Protein AF-A0A7W3Z4Y4-F1 (afdb_monomer_lite)

Secondary structure (DSSP, 8-state):
--GGGSS----HHHHHHHHHHHHHHHHHHHHHHHHHS-TTS---HHHHHHHHHHHHHHTTHHHHHHHHHHHHHTTS-----TTS--HHHHHHTT--------------HHHHHHHHHHHHHHHHHHHHHHHHHHHHHHHTT--EEEEEEEE-TTSS-EEEEEEEHHHHHHTSTT--S-GGG--EE--TTT-TT-HHHHHHHHHHHHHHHTGGGGGGT--SHHHHHHHHHHHHHHHHHHHHHHHHHHTHHHHTSEEEEE-TT-HHHHHHHHHHHS-TTSHHHHHHHHH-

Sequence (288 aa):
MNPKNKEIKLTGTEALKIIASLDQFVRSLDKIRTYHSDPRKDKTQEEQHRAIATYISEQKVGAELALLQGLLSAKMDLSLGEDGLDDVARACQANTYWSPKKQATTQNPAFDAWYDAHLIDLKTAIINEFEYLYHFLQKKKQQVYGFALILDSDCLTAYAAVSTQQSLKKLHKNCEWIAEEWCYVSDEEDVVYGLSNFADTLIDFYDAQIVPLFQKGFDYEPIQQKNLALFTEAMKEAKSALVDKYGGEVEAMAFFLTIPGEPKVTHNSALAINNPNTKKVKELLEFI

Structure (mmCIF, N/CA/C/O backbone):
data_AF-A0A7W3Z4Y4-F1
#
_entry.id   AF-A0A7W3Z4Y4-F1
#
loop_
_atom_site.group_PDB
_atom_site.id
_atom_site.type_symbol
_atom_site.label_atom_id
_atom_site.label_alt_id
_atom_site.label_comp_id
_atom_site.label_asym_id
_atom_site.label_entity_id
_atom_site.label_seq_id
_atom_site.pdbx_PDB_ins_code
_atom_site.Cartn_x
_atom_site.Cartn_y
_atom_site.Cartn_z
_atom_site.occupancy
_atom_site.B_iso_or_equiv
_atom_site.auth_seq_id
_atom_site.auth_comp_id
_atom_site.auth_asym_id
_atom_site.auth_atom_id
_atom_site.pdbx_PDB_model_num
ATOM 1 N N . MET A 1 1 ? 29.279 -6.866 -40.048 1.00 79.06 1 MET A N 1
ATOM 2 C CA . MET A 1 1 ? 28.366 -7.827 -40.691 1.00 79.06 1 MET A CA 1
ATOM 3 C C . MET A 1 1 ? 29.180 -8.841 -41.470 1.00 79.06 1 MET A C 1
ATOM 5 O O . MET A 1 1 ? 29.981 -8.435 -42.312 1.00 79.06 1 MET A O 1
ATOM 9 N N . ASN A 1 2 ? 29.013 -10.125 -41.162 1.00 84.94 2 ASN A N 1
ATOM 10 C CA . ASN A 1 2 ? 29.610 -11.250 -41.874 1.00 84.94 2 ASN A CA 1
ATOM 11 C C . ASN A 1 2 ? 29.223 -11.165 -43.368 1.00 84.94 2 ASN A C 1
ATOM 13 O O . ASN A 1 2 ? 28.044 -10.976 -43.682 1.00 84.94 2 ASN A O 1
ATOM 17 N N . PRO A 1 3 ? 30.177 -11.291 -44.312 1.00 87.38 3 PRO A N 1
ATOM 18 C CA . PRO A 1 3 ? 29.882 -11.247 -45.743 1.00 87.38 3 PRO A CA 1
ATOM 19 C C . PRO A 1 3 ? 28.791 -12.226 -46.193 1.00 87.38 3 PRO A C 1
ATOM 21 O O . PRO A 1 3 ? 28.054 -11.903 -47.121 1.00 87.38 3 PRO A O 1
ATOM 24 N N . LYS A 1 4 ? 28.653 -13.382 -45.527 1.00 87.88 4 LYS A N 1
ATOM 25 C CA . LYS A 1 4 ? 27.616 -14.383 -45.824 1.00 87.88 4 LYS A CA 1
ATOM 26 C C . LYS A 1 4 ? 26.205 -13.952 -45.418 1.00 87.88 4 LYS A C 1
ATOM 28 O O . LYS A 1 4 ? 25.250 -14.484 -45.962 1.00 87.88 4 LYS A O 1
ATOM 33 N N . ASN A 1 5 ? 26.079 -12.973 -44.522 1.00 91.88 5 ASN A N 1
ATOM 34 C CA . ASN A 1 5 ? 24.798 -12.422 -44.073 1.00 91.88 5 ASN A CA 1
ATOM 35 C C . ASN A 1 5 ? 24.341 -11.213 -44.901 1.00 91.88 5 ASN A C 1
ATOM 37 O O . ASN A 1 5 ? 23.274 -10.665 -44.637 1.00 91.88 5 ASN A O 1
ATOM 41 N N . LYS A 1 6 ? 25.122 -10.782 -45.907 1.00 89.50 6 LYS A N 1
ATOM 42 C CA . LYS A 1 6 ? 24.733 -9.679 -46.808 1.00 89.50 6 LYS A CA 1
ATOM 43 C C . LYS A 1 6 ? 23.466 -9.978 -47.597 1.00 89.50 6 LYS A C 1
ATOM 45 O O . LYS A 1 6 ? 22.696 -9.064 -47.867 1.00 89.50 6 LYS A O 1
ATOM 50 N N . GLU A 1 7 ? 23.263 -11.240 -47.946 1.00 90.25 7 GLU A N 1
ATOM 51 C CA . GLU A 1 7 ? 22.071 -11.713 -48.631 1.00 90.25 7 GLU A CA 1
ATOM 52 C C . GLU A 1 7 ? 21.607 -13.007 -47.973 1.00 90.25 7 GLU A C 1
ATOM 54 O O . GLU A 1 7 ? 22.392 -13.938 -47.799 1.00 90.25 7 GLU A O 1
ATOM 59 N N . ILE A 1 8 ? 20.318 -13.083 -47.649 1.00 91.62 8 ILE A N 1
ATOM 60 C CA . ILE A 1 8 ? 19.673 -14.314 -47.190 1.00 91.62 8 ILE A CA 1
ATOM 61 C C . ILE A 1 8 ? 18.651 -14.768 -48.229 1.00 91.62 8 ILE A C 1
ATOM 63 O O . ILE A 1 8 ? 18.013 -13.950 -48.892 1.00 91.62 8 ILE A O 1
ATOM 67 N N . LYS A 1 9 ? 18.483 -16.085 -48.380 1.00 93.50 9 LYS A N 1
ATOM 68 C CA . LYS A 1 9 ? 17.510 -16.673 -49.311 1.00 93.50 9 LYS A CA 1
ATOM 69 C C . LYS A 1 9 ? 16.387 -17.351 -48.539 1.00 93.50 9 LYS A C 1
ATOM 71 O O . LYS A 1 9 ? 16.635 -18.242 -47.729 1.00 93.50 9 LYS A O 1
ATOM 76 N N . LEU A 1 10 ? 15.157 -16.952 -48.845 1.00 94.62 10 LEU A N 1
ATOM 77 C CA . LEU A 1 10 ? 13.933 -17.577 -48.355 1.00 94.62 10 LEU A CA 1
ATOM 78 C C . LEU A 1 10 ? 13.228 -18.276 -49.514 1.00 94.62 10 LEU A C 1
ATOM 80 O O . LEU A 1 10 ? 13.175 -17.757 -50.630 1.00 94.62 10 LEU A O 1
ATOM 84 N N . THR A 1 11 ? 12.665 -19.448 -49.251 1.00 96.25 11 THR A N 1
ATOM 85 C CA . THR A 1 11 ? 11.708 -20.064 -50.173 1.00 96.25 11 THR A CA 1
ATOM 86 C C . THR A 1 11 ? 10.398 -19.274 -50.172 1.00 96.25 11 THR A C 1
ATOM 88 O O . THR A 1 11 ? 10.068 -18.588 -49.202 1.00 96.25 11 THR A O 1
ATOM 91 N N . GLY A 1 12 ? 9.607 -19.400 -51.242 1.00 94.69 12 GLY A N 1
ATOM 92 C CA . GLY A 1 12 ? 8.291 -18.755 -51.310 1.00 94.69 12 GLY A CA 1
ATOM 93 C C . GLY A 1 12 ? 7.378 -19.152 -50.144 1.00 94.69 12 GLY A C 1
ATOM 94 O O . GLY A 1 12 ? 6.713 -18.298 -49.569 1.00 94.69 12 GLY A O 1
ATOM 95 N N . THR A 1 13 ? 7.403 -20.423 -49.734 1.00 95.56 13 THR A N 1
ATOM 96 C CA . THR A 1 13 ? 6.619 -20.928 -48.596 1.00 95.56 13 THR A CA 1
ATOM 97 C C . THR A 1 13 ? 7.040 -20.292 -47.272 1.00 95.56 13 THR A C 1
ATOM 99 O O . THR A 1 13 ? 6.189 -19.898 -46.480 1.00 95.56 13 THR A O 1
ATOM 102 N N . GLU A 1 14 ? 8.346 -20.162 -47.035 1.00 93.44 14 GLU A N 1
ATOM 103 C CA . GLU A 1 14 ? 8.887 -19.511 -45.838 1.00 93.44 14 GLU A CA 1
ATOM 104 C C . GLU A 1 14 ? 8.501 -18.028 -45.787 1.00 93.44 14 GLU A C 1
ATOM 106 O O . GLU A 1 14 ? 8.015 -17.553 -44.760 1.00 93.44 14 GLU A O 1
ATOM 111 N N . ALA A 1 15 ? 8.644 -17.315 -46.909 1.00 95.19 15 ALA A N 1
ATOM 112 C CA . ALA A 1 15 ? 8.268 -15.908 -47.015 1.00 95.19 15 ALA A CA 1
ATOM 113 C C . ALA A 1 15 ? 6.761 -15.696 -46.793 1.00 95.19 15 ALA A C 1
ATOM 115 O O . ALA A 1 15 ? 6.366 -14.824 -46.019 1.00 95.19 15 ALA A O 1
ATOM 116 N N . LEU A 1 16 ? 5.914 -16.521 -47.419 1.00 96.12 16 LEU A N 1
ATOM 117 C CA . LEU A 1 16 ? 4.461 -16.454 -47.246 1.00 96.12 16 LEU A CA 1
ATOM 118 C C . LEU A 1 16 ? 4.040 -16.740 -45.805 1.00 96.12 16 LEU A C 1
ATOM 120 O O . LEU A 1 16 ? 3.159 -16.052 -45.295 1.00 96.12 16 LEU A O 1
ATOM 124 N N . LYS A 1 17 ? 4.682 -17.704 -45.134 1.00 93.38 17 LYS A N 1
ATOM 125 C CA . LYS A 1 17 ? 4.409 -17.996 -43.723 1.00 93.38 17 LYS A CA 1
ATOM 126 C C . LYS A 1 17 ? 4.708 -16.786 -42.836 1.00 93.38 17 LYS A C 1
ATOM 128 O O . LYS A 1 17 ? 3.860 -16.413 -42.034 1.00 93.38 17 LYS A O 1
ATOM 133 N N . ILE A 1 18 ? 5.870 -16.149 -43.011 1.00 93.25 18 ILE A N 1
ATOM 134 C CA . ILE A 1 18 ? 6.229 -14.939 -42.255 1.00 93.25 18 ILE A CA 1
ATOM 135 C C . ILE A 1 18 ? 5.185 -13.838 -42.473 1.00 93.25 18 ILE A C 1
ATOM 137 O O . ILE A 1 18 ? 4.676 -13.276 -41.506 1.00 93.25 18 ILE A O 1
ATOM 141 N N . ILE A 1 19 ? 4.843 -13.549 -43.732 1.00 95.62 19 ILE A N 1
ATOM 142 C CA . ILE A 1 19 ? 3.895 -12.481 -44.074 1.00 95.62 19 ILE A CA 1
ATOM 143 C C . ILE A 1 19 ? 2.511 -12.764 -43.483 1.00 95.62 19 ILE A C 1
ATOM 145 O O . ILE A 1 19 ? 1.921 -11.872 -42.880 1.00 95.62 19 ILE A O 1
ATOM 149 N N . ALA A 1 20 ? 2.003 -13.991 -43.621 1.00 94.56 20 ALA A N 1
ATOM 150 C CA . ALA A 1 20 ? 0.683 -14.364 -43.122 1.00 94.56 20 ALA A CA 1
ATOM 151 C C . ALA A 1 20 ? 0.584 -14.240 -41.592 1.00 94.56 20 ALA A C 1
ATOM 153 O O . ALA A 1 20 ? -0.371 -13.645 -41.091 1.00 94.56 20 ALA A O 1
ATOM 154 N N . SER A 1 21 ? 1.584 -14.736 -40.854 1.00 93.06 21 SER A N 1
ATOM 155 C CA . SER A 1 21 ? 1.605 -14.644 -39.390 1.00 93.06 21 SER A CA 1
ATOM 156 C C . SER A 1 21 ? 1.702 -13.184 -38.917 1.00 93.06 21 SER A C 1
ATOM 158 O O . SER A 1 21 ? 0.969 -12.775 -38.016 1.00 93.06 21 SER A O 1
ATOM 160 N N . LEU A 1 22 ? 2.540 -12.358 -39.559 1.00 94.19 22 LEU A N 1
ATOM 161 C CA . LEU A 1 22 ? 2.637 -10.930 -39.232 1.00 94.19 22 LEU A CA 1
ATOM 162 C C . LEU A 1 22 ? 1.342 -10.163 -39.552 1.00 94.19 22 LEU A C 1
ATOM 164 O O . LEU A 1 22 ? 0.905 -9.353 -38.733 1.00 94.19 22 LEU A O 1
ATOM 168 N N . ASP A 1 23 ? 0.704 -10.428 -40.697 1.00 95.31 23 ASP A N 1
ATOM 169 C CA . ASP A 1 23 ? -0.566 -9.794 -41.083 1.00 95.31 23 ASP A CA 1
ATOM 170 C C . ASP A 1 23 ? -1.676 -10.107 -40.070 1.00 95.31 23 ASP A C 1
ATOM 172 O O . ASP A 1 23 ? -2.365 -9.192 -39.610 1.00 95.31 23 ASP A O 1
ATOM 176 N N . GLN A 1 24 ? -1.786 -11.369 -39.637 1.00 94.75 24 GLN A N 1
ATOM 177 C CA . GLN A 1 24 ? -2.735 -11.772 -38.600 1.00 94.75 24 GLN A CA 1
ATOM 178 C C . GLN A 1 24 ? -2.545 -10.958 -37.313 1.00 94.75 24 GLN A C 1
ATOM 180 O O . GLN A 1 24 ? -3.527 -10.457 -36.756 1.00 94.75 24 GLN A O 1
ATOM 185 N N . PHE A 1 25 ? -1.306 -10.809 -36.832 1.00 93.56 25 PHE A N 1
ATOM 186 C CA . PHE A 1 25 ? -1.026 -10.070 -35.599 1.00 93.56 25 PHE A CA 1
ATOM 187 C C . PHE A 1 25 ? -1.360 -8.591 -35.733 1.00 93.56 25 PHE A C 1
ATOM 189 O O . PHE A 1 25 ? -2.088 -8.053 -34.899 1.00 93.56 25 PHE A O 1
ATOM 196 N N . VAL A 1 26 ? -0.881 -7.951 -36.801 1.00 93.06 26 VAL A N 1
ATOM 197 C CA . VAL A 1 26 ? -1.092 -6.520 -37.032 1.00 93.06 26 VAL A CA 1
ATOM 198 C C . VAL A 1 26 ? -2.583 -6.212 -37.154 1.00 93.06 26 VAL A C 1
ATOM 200 O O . VAL A 1 26 ? -3.090 -5.348 -36.438 1.00 93.06 26 VAL A O 1
ATOM 203 N N . ARG A 1 27 ? -3.315 -6.953 -37.995 1.00 93.56 27 ARG A N 1
ATOM 204 C CA . ARG A 1 27 ? -4.750 -6.714 -38.206 1.00 93.56 27 ARG A CA 1
ATOM 205 C C . ARG A 1 27 ? -5.589 -6.994 -36.971 1.00 93.56 27 ARG A C 1
ATOM 207 O O . ARG A 1 27 ? -6.585 -6.310 -36.756 1.00 93.56 27 ARG A O 1
ATOM 214 N N . SER A 1 28 ? -5.240 -8.007 -36.183 1.00 96.38 28 SER A N 1
ATOM 215 C CA . SER A 1 28 ? -6.015 -8.339 -34.985 1.00 96.38 28 SER A CA 1
ATOM 216 C C . SER A 1 28 ? -5.823 -7.289 -33.897 1.00 96.38 28 SER A C 1
ATOM 218 O O . SER A 1 28 ? -6.808 -6.834 -33.320 1.00 96.38 28 SER A O 1
ATOM 220 N N . LEU A 1 29 ? -4.586 -6.834 -33.671 1.00 93.00 29 LEU A N 1
ATOM 221 C CA . LEU A 1 29 ? -4.310 -5.748 -32.728 1.00 93.00 29 LEU A CA 1
ATOM 222 C C . LEU A 1 29 ? -4.991 -4.441 -33.150 1.00 93.00 29 LEU A C 1
ATOM 224 O O . LEU A 1 29 ? -5.559 -3.756 -32.300 1.00 93.00 29 LEU A O 1
ATOM 228 N N . ASP A 1 30 ? -4.984 -4.118 -34.445 1.00 92.88 30 ASP A N 1
ATOM 229 C CA . ASP A 1 30 ? -5.688 -2.950 -34.982 1.00 92.88 30 ASP A CA 1
ATOM 230 C C . ASP A 1 30 ? -7.203 -3.044 -34.752 1.00 92.88 30 ASP A C 1
ATOM 232 O O . ASP A 1 30 ? -7.791 -2.155 -34.144 1.00 92.88 30 ASP A O 1
ATOM 236 N N . LYS A 1 31 ? -7.827 -4.179 -35.094 1.00 94.75 31 LYS A N 1
ATOM 237 C CA . LYS A 1 31 ? -9.261 -4.410 -34.851 1.00 94.75 31 LYS A CA 1
ATOM 238 C C . LYS A 1 31 ? -9.643 -4.305 -33.375 1.00 94.75 31 LYS A C 1
ATOM 240 O O . LYS A 1 31 ? -10.679 -3.717 -33.068 1.00 94.75 31 LYS A O 1
ATOM 245 N N . ILE A 1 32 ? -8.831 -4.861 -32.470 1.00 92.88 32 ILE A N 1
ATOM 246 C CA . ILE A 1 32 ? -9.053 -4.752 -31.019 1.00 92.88 32 ILE A CA 1
ATOM 247 C C . ILE A 1 32 ? -9.009 -3.278 -30.600 1.00 92.88 32 ILE A C 1
ATOM 249 O O . ILE A 1 32 ? -9.923 -2.808 -29.924 1.00 92.88 32 ILE A O 1
ATOM 253 N N . ARG A 1 33 ? -7.996 -2.525 -31.053 1.00 88.94 33 ARG A N 1
ATOM 254 C CA . ARG A 1 33 ? -7.879 -1.084 -30.783 1.00 88.94 33 ARG A CA 1
ATOM 255 C C . ARG A 1 33 ? -9.087 -0.321 -31.314 1.00 88.94 33 ARG A C 1
ATOM 257 O O . ARG A 1 33 ? -9.766 0.329 -30.530 1.00 88.94 33 ARG A O 1
ATOM 264 N N . THR A 1 34 ? -9.430 -0.466 -32.595 1.00 90.62 34 THR A N 1
ATOM 265 C CA . THR A 1 34 ? -10.588 0.212 -33.201 1.00 90.62 34 THR A CA 1
ATOM 266 C C . THR A 1 34 ? -11.890 -0.102 -32.465 1.00 90.62 34 THR A C 1
ATOM 268 O O . THR A 1 34 ? -12.704 0.788 -32.241 1.00 90.62 34 THR A O 1
ATOM 271 N N . TYR A 1 35 ? -12.097 -1.358 -32.061 1.00 90.62 35 TYR A N 1
ATOM 272 C CA . TYR A 1 35 ? -13.294 -1.766 -31.330 1.00 90.62 35 TYR A CA 1
ATOM 273 C C . TYR A 1 35 ? -13.415 -1.083 -29.962 1.00 90.62 35 TYR A C 1
ATOM 275 O O . TYR A 1 35 ? -14.536 -0.794 -29.531 1.00 90.62 35 TYR A O 1
ATOM 283 N N . HIS A 1 36 ? -12.296 -0.861 -29.270 1.00 87.06 36 HIS A N 1
ATOM 284 C CA . HIS A 1 36 ? -12.259 -0.248 -27.940 1.00 87.06 36 HIS A CA 1
ATOM 285 C C . HIS A 1 36 ? -12.116 1.277 -27.954 1.00 87.06 36 HIS A C 1
ATOM 287 O O . HIS A 1 36 ? -12.495 1.913 -26.983 1.00 87.06 36 HIS A O 1
ATOM 293 N N . SER A 1 37 ? -11.668 1.870 -29.060 1.00 81.88 37 SER A N 1
ATOM 294 C CA . SER A 1 37 ? -11.631 3.325 -29.249 1.00 81.88 37 SER A CA 1
ATOM 295 C C . SER A 1 37 ? -12.951 3.922 -29.765 1.00 81.88 37 SER A C 1
ATOM 297 O O . SER A 1 37 ? -12.990 5.114 -30.050 1.00 81.88 37 SER A O 1
ATOM 299 N N . ASP A 1 38 ? -14.017 3.126 -29.936 1.00 81.75 38 ASP A N 1
ATOM 300 C CA . ASP A 1 38 ? -15.328 3.618 -30.389 1.00 81.75 38 ASP A CA 1
ATOM 301 C C . ASP A 1 38 ? -16.027 4.401 -29.259 1.00 81.75 38 ASP A C 1
ATOM 303 O O . ASP A 1 38 ? -16.493 3.775 -28.305 1.00 81.75 38 ASP A O 1
ATOM 307 N N . PRO A 1 39 ? -16.178 5.737 -29.371 1.00 73.12 39 PRO A N 1
ATOM 308 C CA . PRO A 1 39 ? -16.733 6.579 -28.308 1.00 73.12 39 PRO A CA 1
ATOM 309 C C . PRO A 1 39 ? -18.225 6.330 -28.042 1.00 73.12 39 PRO A C 1
ATOM 311 O O . PRO A 1 39 ? -18.781 6.863 -27.088 1.00 73.12 39 PRO A O 1
ATOM 314 N N . ARG A 1 40 ? -18.902 5.530 -28.878 1.00 73.94 40 ARG A N 1
ATOM 315 C CA . ARG A 1 40 ? -20.297 5.108 -28.661 1.00 73.94 40 ARG A CA 1
ATOM 316 C C . ARG A 1 40 ? -20.412 3.908 -27.725 1.00 73.94 40 ARG A C 1
ATOM 318 O O . ARG A 1 40 ? -21.523 3.457 -27.453 1.00 73.94 40 ARG A O 1
ATOM 325 N N . LYS A 1 41 ? -19.287 3.333 -27.302 1.00 65.62 41 LYS A N 1
ATOM 326 C CA . LYS A 1 41 ? -19.236 2.203 -26.382 1.00 65.62 41 LYS A CA 1
ATOM 327 C C . LYS A 1 41 ? -18.530 2.675 -25.120 1.00 65.62 41 LYS A C 1
ATOM 329 O O . LYS A 1 41 ? -17.402 3.142 -25.201 1.00 65.62 41 LYS A O 1
ATOM 334 N N . ASP A 1 42 ? -19.202 2.554 -23.983 1.00 72.00 42 ASP A N 1
ATOM 335 C CA . ASP A 1 42 ? -18.632 2.874 -22.675 1.00 72.00 42 ASP A CA 1
ATOM 336 C C . ASP A 1 42 ? -17.628 1.784 -22.290 1.00 72.00 42 ASP A C 1
ATOM 338 O O . ASP A 1 42 ? -17.996 0.763 -21.714 1.00 72.00 42 ASP A O 1
ATOM 342 N N . LYS A 1 43 ? -16.389 1.918 -22.770 1.00 78.69 43 LYS A N 1
ATOM 343 C CA . LYS A 1 43 ? -15.338 0.920 -22.583 1.00 78.69 43 LYS A CA 1
ATOM 344 C C . LYS A 1 43 ? -14.110 1.528 -21.964 1.00 78.69 43 LYS A C 1
ATOM 346 O O . LYS A 1 43 ? -13.662 2.602 -22.366 1.00 78.69 43 LYS A O 1
ATOM 351 N N . THR A 1 44 ? -13.527 0.788 -21.036 1.00 81.94 44 THR A N 1
ATOM 352 C CA . THR A 1 44 ? -12.357 1.255 -20.305 1.00 81.94 44 THR A CA 1
ATOM 353 C C . THR A 1 44 ? -11.069 0.857 -21.017 1.00 81.94 44 THR A C 1
ATOM 355 O O . THR A 1 44 ? -11.003 -0.090 -21.809 1.00 81.94 44 THR A O 1
ATOM 358 N N . GLN A 1 45 ? -9.995 1.577 -20.702 1.00 76.81 45 GLN A N 1
ATOM 359 C CA . GLN A 1 45 ? -8.655 1.225 -21.168 1.00 76.81 45 GLN A CA 1
ATOM 360 C C . GLN A 1 45 ? -8.217 -0.155 -20.641 1.00 76.81 45 GLN A C 1
ATOM 362 O O . GLN A 1 45 ? -7.503 -0.892 -21.323 1.00 76.81 45 GLN A O 1
ATOM 367 N N . GLU A 1 46 ? -8.692 -0.540 -19.454 1.00 83.31 46 GLU A N 1
ATOM 368 C CA . GLU A 1 46 ? -8.412 -1.841 -18.849 1.00 83.31 46 GLU A CA 1
ATOM 369 C C . GLU A 1 46 ? -9.021 -2.993 -19.661 1.00 83.31 46 GLU A C 1
ATOM 371 O O . GLU A 1 46 ? -8.351 -3.996 -19.917 1.00 83.31 46 GLU A O 1
ATOM 376 N N . GLU A 1 47 ? -10.256 -2.838 -20.145 1.00 83.19 47 GLU A N 1
ATOM 377 C CA . GLU A 1 47 ? -10.897 -3.830 -21.015 1.00 83.19 47 GLU A CA 1
ATOM 378 C C . GLU A 1 47 ? -10.115 -4.035 -22.315 1.00 83.19 47 GLU A C 1
ATOM 380 O O . GLU A 1 47 ? -9.949 -5.168 -22.775 1.00 83.19 47 GLU A O 1
ATOM 385 N N . GLN A 1 48 ? -9.581 -2.953 -22.887 1.00 86.94 48 GLN A N 1
ATOM 386 C CA . GLN A 1 48 ? -8.727 -3.024 -24.068 1.00 86.94 48 GLN A CA 1
ATOM 387 C C . GLN A 1 48 ? -7.417 -3.766 -23.778 1.00 86.94 48 GLN A C 1
ATOM 389 O O . GLN A 1 48 ? -7.015 -4.633 -24.559 1.00 86.94 48 GLN A O 1
ATOM 394 N N . HIS A 1 49 ? -6.745 -3.448 -22.668 1.00 87.25 49 HIS A N 1
ATOM 395 C CA . HIS A 1 49 ? -5.516 -4.134 -22.263 1.00 87.25 49 HIS A CA 1
ATOM 396 C C . HIS A 1 49 ? -5.760 -5.626 -22.030 1.00 87.25 49 HIS A C 1
ATOM 398 O O . HIS A 1 49 ? -4.983 -6.457 -22.507 1.00 87.25 49 HIS A O 1
ATOM 404 N N . ARG A 1 50 ? -6.878 -5.975 -21.384 1.00 90.75 50 ARG A N 1
ATOM 405 C CA . ARG A 1 50 ? -7.291 -7.362 -21.167 1.00 90.75 50 ARG A CA 1
ATOM 406 C C . ARG A 1 50 ? -7.527 -8.089 -22.488 1.00 90.75 50 ARG A C 1
ATOM 408 O O . ARG A 1 50 ? -6.983 -9.170 -22.677 1.00 90.75 50 ARG A O 1
ATOM 415 N N . ALA A 1 51 ? -8.246 -7.482 -23.433 1.00 92.19 51 ALA A N 1
ATOM 416 C CA . ALA A 1 51 ? -8.489 -8.076 -24.748 1.00 92.19 51 ALA A CA 1
ATOM 417 C C . ALA A 1 51 ? -7.187 -8.341 -25.530 1.00 92.19 51 ALA A C 1
ATOM 419 O O . ALA A 1 51 ? -7.041 -9.395 -26.153 1.00 92.19 51 ALA A O 1
ATOM 420 N N . ILE A 1 52 ? -6.218 -7.420 -25.467 1.00 92.38 52 ILE A N 1
ATOM 421 C CA . ILE A 1 52 ? -4.892 -7.604 -26.080 1.00 92.38 52 ILE A CA 1
ATOM 422 C C . ILE A 1 52 ? -4.131 -8.748 -25.398 1.00 92.38 52 ILE A C 1
ATOM 424 O O . ILE A 1 52 ? -3.594 -9.614 -26.089 1.00 92.38 52 ILE A O 1
ATOM 428 N N . ALA A 1 53 ? -4.098 -8.778 -24.063 1.00 89.25 53 ALA A N 1
ATOM 429 C CA . ALA A 1 53 ? -3.413 -9.824 -23.305 1.00 89.25 53 ALA A CA 1
ATOM 430 C C . ALA A 1 53 ? -4.011 -11.214 -23.583 1.00 89.25 53 ALA A C 1
ATOM 432 O O . ALA A 1 53 ? -3.273 -12.164 -23.856 1.00 89.25 53 ALA A O 1
ATOM 433 N N . THR A 1 54 ? -5.342 -11.318 -23.597 1.00 93.56 54 THR A N 1
ATOM 434 C CA . THR A 1 54 ? -6.067 -12.542 -23.954 1.00 93.56 54 THR A CA 1
ATOM 435 C C . THR A 1 54 ? -5.729 -12.985 -25.373 1.00 93.56 54 THR A C 1
ATOM 437 O O . THR A 1 54 ? -5.341 -14.134 -25.563 1.00 93.56 54 THR A O 1
ATOM 440 N N . TYR A 1 55 ? -5.772 -12.081 -26.358 1.00 96.50 55 TYR A N 1
ATOM 441 C CA . TYR A 1 55 ? -5.412 -12.406 -27.741 1.00 96.50 55 TYR A CA 1
ATOM 442 C C . TYR A 1 55 ? -3.975 -12.934 -27.862 1.00 96.50 55 TYR A C 1
ATOM 444 O O . TYR A 1 55 ? -3.751 -13.968 -28.493 1.00 96.50 55 TYR A O 1
ATOM 452 N N . ILE A 1 56 ? -3.005 -12.257 -27.234 1.00 92.75 56 ILE A N 1
ATOM 453 C CA . ILE A 1 56 ? -1.593 -12.670 -27.250 1.00 92.75 56 ILE A CA 1
ATOM 454 C C . ILE A 1 56 ? -1.430 -14.086 -26.684 1.00 92.75 56 ILE A C 1
ATOM 456 O O . ILE A 1 56 ? -0.685 -14.889 -27.255 1.00 92.75 56 ILE A O 1
ATOM 460 N N . SER A 1 57 ? -2.133 -14.390 -25.591 1.00 86.25 57 SER A N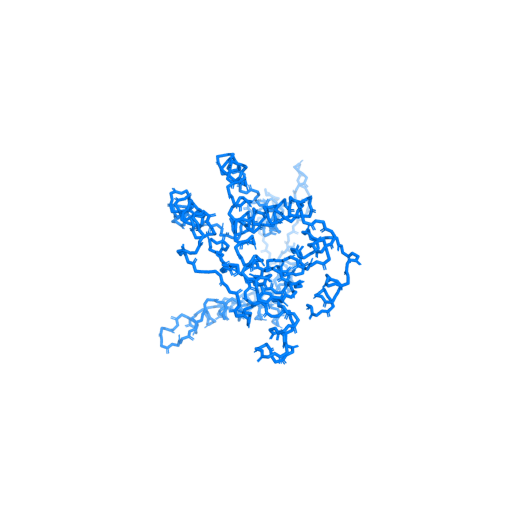 1
ATOM 461 C CA . SER A 1 57 ? -2.060 -15.679 -24.901 1.00 86.25 57 SER A CA 1
ATOM 462 C C . SER A 1 57 ? -2.766 -16.797 -25.680 1.00 86.25 57 SER A C 1
ATOM 464 O O . SER A 1 57 ? -2.146 -17.806 -26.019 1.00 86.25 57 SER A O 1
ATOM 466 N N . GLU A 1 58 ? -4.035 -16.604 -26.047 1.00 91.50 58 GLU A N 1
ATOM 467 C CA . GLU A 1 58 ? -4.858 -17.620 -26.716 1.00 91.50 58 GLU A CA 1
ATOM 468 C C . GLU A 1 58 ? -4.356 -17.956 -28.120 1.00 91.50 58 GLU A C 1
ATOM 470 O O . GLU A 1 58 ? -4.312 -19.126 -28.501 1.00 91.50 58 GLU A O 1
ATOM 475 N N . GLN A 1 59 ? -3.925 -16.945 -28.881 1.00 93.00 59 GLN A N 1
ATOM 476 C CA . GLN A 1 59 ? -3.365 -17.145 -30.221 1.00 93.00 59 GLN A CA 1
ATOM 477 C C . GLN A 1 59 ? -1.876 -17.500 -30.193 1.00 93.00 59 GLN A C 1
ATOM 479 O O . GLN A 1 59 ? -1.261 -17.639 -31.249 1.00 93.00 59 GLN A O 1
ATOM 484 N N . LYS A 1 60 ? -1.288 -17.654 -28.997 1.00 91.38 60 LYS A N 1
ATOM 485 C CA . LYS A 1 60 ? 0.117 -18.031 -28.795 1.00 91.38 60 LYS A CA 1
ATOM 486 C C . LYS A 1 60 ? 1.080 -17.157 -29.603 1.00 91.38 60 LYS A C 1
ATOM 488 O O . LYS A 1 60 ? 2.072 -17.648 -30.144 1.00 91.38 60 LYS A O 1
ATOM 493 N N . VAL A 1 61 ? 0.804 -15.852 -29.661 1.00 90.12 61 VAL A N 1
ATOM 494 C CA . VAL A 1 61 ? 1.530 -14.891 -30.510 1.00 90.12 61 VAL A CA 1
ATOM 495 C C . VAL A 1 61 ? 3.033 -14.930 -30.229 1.00 90.12 61 VAL A C 1
ATOM 497 O O . VAL A 1 61 ? 3.833 -14.946 -31.159 1.00 90.12 61 VAL A O 1
ATOM 500 N N . GLY A 1 62 ? 3.431 -15.024 -28.956 1.00 82.56 62 GLY A N 1
ATOM 501 C CA . GLY A 1 62 ? 4.844 -15.128 -28.577 1.00 82.56 62 GLY A CA 1
ATOM 502 C C . GLY A 1 62 ? 5.536 -16.387 -29.116 1.00 82.56 62 GLY A C 1
ATOM 503 O O . GLY A 1 62 ? 6.670 -16.308 -29.583 1.00 82.56 62 GLY A O 1
ATOM 504 N N . ALA A 1 63 ? 4.852 -17.535 -29.108 1.00 83.88 63 ALA A N 1
ATOM 505 C CA . ALA A 1 63 ? 5.410 -18.783 -29.628 1.00 83.88 63 ALA A CA 1
ATOM 506 C C . ALA A 1 63 ? 5.576 -18.732 -31.152 1.00 83.88 63 ALA A C 1
ATOM 508 O O . ALA A 1 63 ? 6.606 -19.148 -31.678 1.00 83.88 63 ALA A O 1
ATOM 509 N N . GLU A 1 64 ? 4.594 -18.178 -31.862 1.00 89.31 64 GLU A N 1
ATOM 510 C CA . GLU A 1 64 ? 4.668 -18.030 -33.315 1.00 89.31 64 GLU A CA 1
ATOM 511 C C . GLU A 1 64 ? 5.752 -17.014 -33.720 1.00 89.31 64 GLU A C 1
ATOM 513 O O . GLU A 1 64 ? 6.538 -17.298 -34.619 1.00 89.31 64 GLU A O 1
ATOM 518 N N . LEU A 1 65 ? 5.899 -15.887 -33.009 1.00 90.69 65 LEU A N 1
ATOM 519 C CA . LEU A 1 65 ? 7.006 -14.944 -33.232 1.00 90.69 65 LEU A CA 1
ATOM 520 C C . LEU A 1 65 ? 8.382 -15.594 -33.020 1.00 90.69 65 LEU A C 1
ATOM 522 O O . LEU A 1 65 ? 9.289 -15.357 -33.818 1.00 90.69 65 LEU A O 1
ATOM 526 N N . ALA A 1 66 ? 8.532 -16.454 -32.009 1.00 84.06 66 ALA A N 1
ATOM 527 C CA . ALA A 1 66 ? 9.767 -17.209 -31.792 1.00 84.06 66 ALA A CA 1
ATOM 528 C C . ALA A 1 66 ? 10.060 -18.190 -32.944 1.00 84.06 66 ALA A C 1
ATOM 530 O O . ALA A 1 66 ? 11.211 -18.329 -33.361 1.00 84.06 66 ALA A O 1
ATOM 531 N N . LEU A 1 67 ? 9.029 -18.830 -33.513 1.00 87.50 67 LEU A N 1
ATOM 532 C CA . LEU A 1 67 ? 9.181 -19.682 -34.698 1.00 87.50 67 LEU A CA 1
ATOM 533 C C . LEU A 1 67 ? 9.610 -18.879 -35.932 1.00 87.50 67 LEU A C 1
ATOM 535 O O . LEU A 1 67 ? 10.488 -19.328 -36.671 1.00 87.50 67 LEU A O 1
ATOM 539 N N . LEU A 1 68 ? 9.023 -17.698 -36.155 1.00 90.38 68 LEU A N 1
ATOM 540 C CA . LEU A 1 68 ? 9.419 -16.810 -37.253 1.00 90.38 68 LEU A CA 1
ATOM 541 C C . LEU A 1 68 ? 10.860 -16.318 -37.085 1.00 90.38 68 LEU A C 1
ATOM 543 O O . LEU A 1 68 ? 11.627 -16.334 -38.047 1.00 90.38 68 LEU A O 1
ATOM 547 N N . GLN A 1 69 ? 11.242 -15.931 -35.864 1.00 91.25 69 GLN A N 1
ATOM 548 C CA . GLN A 1 69 ? 12.613 -15.550 -35.540 1.00 91.25 69 GLN A CA 1
ATOM 549 C C . GLN A 1 69 ? 13.579 -16.702 -35.832 1.00 91.25 69 GLN A C 1
ATOM 551 O O . GLN A 1 69 ? 14.560 -16.501 -36.540 1.00 91.25 69 GLN A O 1
ATOM 556 N N . GLY A 1 70 ? 13.279 -17.917 -35.364 1.00 87.94 70 GLY A N 1
ATOM 557 C CA . GLY A 1 70 ? 14.107 -19.095 -35.622 1.00 87.94 70 GLY A CA 1
ATOM 558 C C . GLY A 1 70 ? 14.251 -19.407 -37.113 1.00 87.94 70 GLY A C 1
ATOM 559 O O . GLY A 1 70 ? 15.346 -19.714 -37.579 1.00 87.94 70 GLY A O 1
ATOM 560 N N . LEU A 1 71 ? 13.169 -19.266 -37.882 1.00 91.19 71 LEU A N 1
ATOM 561 C CA . LEU A 1 71 ? 13.180 -19.459 -39.331 1.00 91.19 71 LEU A CA 1
ATOM 562 C C . LEU A 1 71 ? 14.083 -18.443 -40.045 1.00 91.19 71 LEU A C 1
ATOM 564 O O . LEU A 1 71 ? 14.815 -18.824 -40.958 1.00 91.19 71 LEU A O 1
ATOM 568 N N . LEU A 1 72 ? 14.054 -17.173 -39.629 1.00 91.69 72 LEU A N 1
ATOM 569 C CA . LEU A 1 72 ? 14.914 -16.122 -40.180 1.00 91.69 72 LEU A CA 1
ATOM 570 C C . LEU A 1 72 ? 16.377 -16.316 -39.766 1.00 91.69 72 LEU A C 1
ATOM 572 O O . LEU A 1 72 ? 17.263 -16.294 -40.620 1.00 91.69 72 LEU A O 1
ATOM 576 N N . SER A 1 73 ? 16.631 -16.576 -38.483 1.00 90.19 73 SER A N 1
ATOM 577 C CA . SER A 1 73 ? 17.977 -16.810 -37.954 1.00 90.19 73 SER A CA 1
ATOM 578 C C . SER A 1 73 ? 18.638 -18.047 -38.563 1.00 90.19 73 SER A C 1
ATOM 580 O O . SER A 1 73 ? 19.840 -18.032 -38.796 1.00 90.19 73 SER A O 1
ATOM 582 N N . ALA A 1 74 ? 17.873 -19.086 -38.914 1.00 91.06 74 ALA A N 1
ATOM 583 C CA . ALA A 1 74 ? 18.396 -20.272 -39.597 1.00 91.06 74 ALA A CA 1
ATOM 584 C C . ALA A 1 74 ? 18.941 -19.991 -41.012 1.00 91.06 74 ALA A C 1
ATOM 586 O O . ALA A 1 74 ? 19.625 -20.840 -41.584 1.00 91.06 74 ALA A O 1
ATOM 587 N N . LYS A 1 75 ? 18.632 -18.828 -41.604 1.00 92.75 75 LYS A N 1
ATOM 588 C CA . LYS A 1 75 ? 19.198 -18.393 -42.894 1.00 92.75 75 LYS A CA 1
ATOM 589 C C . LYS A 1 75 ? 20.461 -17.552 -42.743 1.00 92.75 75 LYS A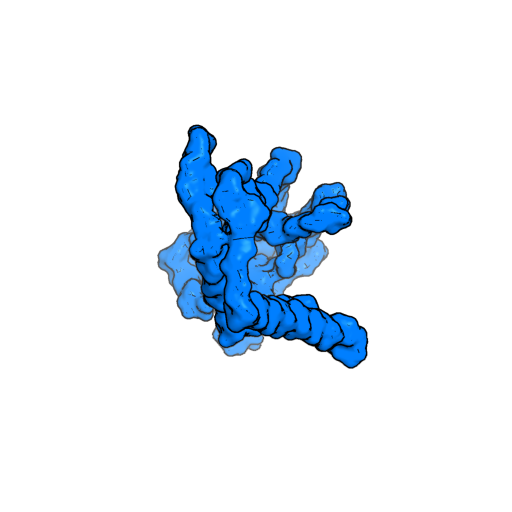 C 1
ATOM 591 O O . LYS A 1 75 ? 21.026 -17.149 -43.756 1.00 92.75 75 LYS A O 1
ATOM 596 N N . MET A 1 76 ? 20.883 -17.285 -41.511 1.00 93.12 76 MET A N 1
ATOM 597 C CA . MET A 1 76 ? 22.046 -16.469 -41.198 1.00 93.12 76 MET A CA 1
ATOM 598 C C . MET A 1 76 ? 23.194 -17.329 -40.669 1.00 93.12 76 MET A C 1
ATOM 600 O O . MET A 1 76 ? 22.995 -18.354 -40.020 1.00 93.12 76 MET A O 1
ATOM 604 N N . ASP A 1 77 ? 24.415 -16.893 -40.953 1.00 92.00 77 ASP A N 1
ATOM 605 C CA . ASP A 1 77 ? 25.625 -17.368 -40.298 1.00 92.00 77 ASP A CA 1
ATOM 606 C C . ASP A 1 77 ? 25.715 -16.732 -38.903 1.00 92.00 77 ASP A C 1
ATOM 608 O O . ASP A 1 77 ? 25.867 -15.513 -38.774 1.00 92.00 77 ASP A O 1
ATOM 612 N N . LEU A 1 78 ? 25.597 -17.570 -37.871 1.00 91.69 78 LEU A N 1
ATOM 613 C CA . LEU A 1 78 ? 25.664 -17.184 -36.459 1.00 91.69 78 LEU A CA 1
ATOM 614 C C . LEU A 1 78 ? 27.074 -17.360 -35.871 1.00 91.69 78 LEU A C 1
ATOM 616 O O . LEU A 1 78 ? 27.243 -17.431 -34.655 1.00 91.69 78 LEU A O 1
ATOM 620 N N . SER A 1 79 ? 28.105 -17.460 -36.717 1.00 92.00 79 SER A N 1
ATOM 621 C CA . SER A 1 79 ? 29.494 -17.413 -36.268 1.00 92.00 79 SER A CA 1
ATOM 622 C C . SER A 1 79 ? 29.770 -16.111 -35.510 1.00 92.00 79 SER A C 1
ATOM 624 O O . SER A 1 79 ? 29.470 -15.025 -36.019 1.00 92.00 79 SER A O 1
ATOM 626 N N . LEU A 1 80 ? 30.396 -16.213 -34.339 1.00 91.19 80 LEU A N 1
ATOM 627 C CA . LEU A 1 80 ? 30.767 -15.046 -33.544 1.00 91.19 80 LEU A CA 1
ATOM 628 C C . LEU A 1 80 ? 31.867 -14.234 -34.242 1.00 91.19 80 LEU A C 1
ATOM 630 O O . LEU A 1 80 ? 32.809 -14.798 -34.803 1.00 91.19 80 LEU A O 1
ATOM 634 N N . GLY A 1 81 ? 31.735 -12.908 -34.198 1.00 87.06 81 GLY A N 1
ATOM 635 C CA . GLY A 1 81 ? 32.789 -11.978 -34.595 1.00 87.06 81 GLY A CA 1
ATOM 636 C C . GLY A 1 81 ? 33.858 -11.799 -33.512 1.00 87.06 81 GLY A C 1
ATOM 637 O O . GLY A 1 81 ? 33.810 -12.423 -32.452 1.00 87.06 81 GLY A O 1
ATOM 638 N N . GLU A 1 82 ? 34.814 -10.901 -33.761 1.00 86.75 82 GLU A N 1
ATOM 639 C CA . GLU A 1 82 ? 35.888 -10.565 -32.806 1.00 86.75 82 GLU A CA 1
ATOM 640 C C . GLU A 1 82 ? 35.366 -9.969 -31.486 1.00 86.75 82 GLU A C 1
ATOM 642 O O . GLU A 1 82 ? 36.006 -10.103 -30.448 1.00 86.75 82 GLU A O 1
ATOM 647 N N . ASP A 1 83 ? 34.182 -9.353 -31.509 1.00 86.81 83 ASP A N 1
ATOM 648 C CA . ASP A 1 83 ? 33.474 -8.808 -30.344 1.00 86.81 83 ASP A CA 1
ATOM 649 C C . ASP A 1 83 ? 32.685 -9.871 -29.556 1.00 86.81 83 ASP A C 1
ATOM 651 O O . ASP A 1 83 ? 31.981 -9.540 -28.603 1.00 86.81 83 ASP A O 1
ATOM 655 N N . GLY A 1 84 ? 32.783 -11.146 -29.948 1.00 89.50 84 GLY A N 1
ATOM 656 C CA . GLY A 1 84 ? 32.067 -12.250 -29.314 1.00 89.50 84 GLY A CA 1
ATOM 657 C C . GLY A 1 84 ? 30.569 -12.284 -29.625 1.00 89.50 84 GLY A C 1
ATOM 658 O O . GLY A 1 84 ? 29.838 -13.008 -28.953 1.00 89.50 84 GLY A O 1
ATOM 659 N N . LEU A 1 85 ? 30.102 -11.525 -30.624 1.00 89.12 85 LEU A N 1
ATOM 660 C CA . LEU A 1 85 ? 28.691 -11.442 -31.006 1.00 89.12 85 LEU A CA 1
ATOM 661 C C . LEU A 1 85 ? 28.487 -11.838 -32.469 1.00 89.12 85 LEU A C 1
ATOM 663 O O . LEU A 1 85 ? 29.275 -11.482 -33.352 1.00 89.12 85 LEU A O 1
ATOM 667 N N . ASP A 1 86 ? 27.393 -12.540 -32.750 1.00 92.00 86 ASP A N 1
ATOM 668 C CA . ASP A 1 86 ? 26.912 -12.716 -34.119 1.00 92.00 86 ASP A CA 1
ATOM 669 C C . ASP A 1 86 ? 26.170 -11.457 -34.622 1.00 92.00 86 ASP A C 1
ATOM 671 O O . ASP A 1 86 ? 25.901 -10.507 -33.879 1.00 92.00 86 ASP A O 1
ATOM 675 N N . ASP A 1 87 ? 25.864 -11.415 -35.921 1.00 90.50 87 ASP A N 1
ATOM 676 C CA . ASP A 1 87 ? 25.207 -10.256 -36.535 1.00 90.50 87 ASP A CA 1
ATOM 677 C C . ASP A 1 87 ? 23.779 -10.008 -36.029 1.00 90.50 87 ASP A C 1
ATOM 679 O O . ASP A 1 87 ? 23.369 -8.848 -35.952 1.00 90.50 87 ASP A O 1
ATOM 683 N N . VAL A 1 88 ? 23.038 -11.059 -35.660 1.00 88.56 88 VAL A N 1
ATOM 684 C CA . VAL A 1 88 ? 21.684 -10.941 -35.102 1.00 88.56 88 VAL A CA 1
ATOM 685 C C . VAL A 1 88 ? 21.770 -10.347 -33.705 1.00 88.56 88 VAL A C 1
ATOM 687 O O . VAL A 1 88 ? 21.114 -9.344 -33.430 1.00 88.56 88 VAL A O 1
ATOM 690 N N . ALA A 1 89 ? 22.629 -10.902 -32.847 1.00 86.00 89 ALA A N 1
ATOM 691 C CA . ALA A 1 89 ? 22.865 -10.384 -31.504 1.00 86.00 89 ALA A CA 1
ATOM 692 C C . ALA A 1 89 ? 23.275 -8.905 -31.542 1.00 86.00 89 ALA A C 1
ATOM 694 O O . ALA A 1 89 ? 22.726 -8.094 -30.795 1.00 86.00 89 ALA A O 1
ATOM 695 N N . ARG A 1 90 ? 24.169 -8.530 -32.467 1.00 91.25 90 ARG A N 1
ATOM 696 C CA . ARG A 1 90 ? 24.613 -7.142 -32.650 1.00 91.25 90 ARG A CA 1
ATOM 697 C C . ARG A 1 90 ? 23.483 -6.213 -33.096 1.00 91.25 90 ARG A C 1
ATOM 699 O O . ARG A 1 90 ? 23.356 -5.121 -32.555 1.00 91.25 90 ARG A O 1
ATOM 706 N N . ALA A 1 91 ? 22.637 -6.634 -34.038 1.00 88.56 91 ALA A N 1
ATOM 707 C CA . ALA A 1 91 ? 21.471 -5.849 -34.454 1.00 88.56 91 ALA A CA 1
ATOM 708 C C . ALA A 1 91 ? 20.446 -5.691 -33.317 1.00 88.56 91 ALA A C 1
ATOM 710 O O . ALA A 1 91 ? 19.833 -4.637 -33.159 1.00 88.56 91 ALA A O 1
ATOM 711 N N . CYS A 1 92 ? 20.294 -6.727 -32.494 1.00 84.06 92 CYS A N 1
ATOM 712 C CA . CYS A 1 92 ? 19.363 -6.760 -31.376 1.00 84.06 92 CYS A CA 1
ATOM 713 C C . CYS A 1 92 ? 19.853 -6.026 -30.116 1.00 84.06 92 CYS A C 1
ATOM 715 O O . CYS A 1 92 ? 19.057 -5.861 -29.192 1.00 84.06 92 CYS A O 1
ATOM 717 N N . GLN A 1 93 ? 21.109 -5.563 -30.056 1.00 83.62 93 GLN A N 1
ATOM 718 C CA . GLN A 1 93 ? 21.633 -4.808 -28.906 1.00 83.62 93 GLN A CA 1
ATOM 719 C C . GLN A 1 93 ? 20.906 -3.482 -28.669 1.00 83.62 93 GLN A C 1
ATOM 721 O O . GLN A 1 93 ? 20.794 -3.045 -27.528 1.00 83.62 93 GLN A O 1
ATOM 726 N N . ALA A 1 94 ? 20.411 -2.842 -29.731 1.00 77.38 94 ALA A N 1
ATOM 727 C CA . ALA A 1 94 ? 19.674 -1.585 -29.625 1.00 77.38 94 ALA A CA 1
ATOM 728 C C . ALA A 1 94 ? 18.217 -1.775 -29.161 1.00 77.38 94 ALA A C 1
ATOM 730 O O . ALA A 1 94 ? 17.525 -0.794 -28.889 1.00 77.38 94 ALA A O 1
ATOM 731 N N . ASN A 1 95 ? 17.732 -3.018 -29.078 1.00 82.19 95 ASN A N 1
ATOM 732 C CA . ASN A 1 95 ? 16.358 -3.284 -28.678 1.00 82.19 95 ASN A CA 1
ATOM 733 C C . ASN A 1 95 ? 16.177 -3.040 -27.177 1.00 82.19 95 ASN A C 1
ATOM 735 O O . ASN A 1 95 ? 16.949 -3.516 -26.347 1.00 82.19 95 ASN A O 1
ATOM 739 N N . THR A 1 96 ? 15.092 -2.359 -26.817 1.00 77.31 96 THR A N 1
ATOM 740 C CA . THR A 1 96 ? 14.635 -2.291 -25.429 1.00 77.31 96 THR A CA 1
ATOM 741 C C . THR A 1 96 ? 13.791 -3.522 -25.127 1.00 77.31 96 THR A C 1
ATOM 743 O O . THR A 1 96 ? 12.673 -3.655 -25.624 1.00 77.31 96 THR A O 1
ATOM 746 N N . TYR A 1 97 ? 14.322 -4.437 -24.320 1.00 74.44 97 TYR A N 1
ATOM 747 C CA . TYR A 1 97 ? 13.553 -5.575 -23.830 1.00 74.44 97 TYR A CA 1
ATOM 748 C C . TYR A 1 97 ? 12.745 -5.172 -22.608 1.00 74.44 97 TYR A C 1
ATOM 750 O O . TYR A 1 97 ? 13.217 -4.419 -21.755 1.00 74.44 97 TYR A O 1
ATOM 758 N N . TRP A 1 98 ? 11.536 -5.718 -22.503 1.00 76.31 98 TRP A N 1
ATOM 759 C CA . TRP A 1 98 ? 10.825 -5.681 -21.240 1.00 76.31 98 TRP A CA 1
ATOM 760 C C . TRP A 1 98 ? 11.658 -6.428 -20.196 1.00 76.31 98 TRP A C 1
ATOM 762 O O . TRP A 1 98 ? 11.971 -7.608 -20.350 1.00 76.31 98 TRP A O 1
ATOM 772 N N . SER A 1 99 ? 12.020 -5.724 -19.136 1.00 60.81 99 SER A N 1
ATOM 773 C CA . SER A 1 99 ? 12.425 -6.313 -17.870 1.00 60.81 99 SER A CA 1
ATOM 774 C C . SER A 1 99 ? 11.290 -6.073 -16.879 1.00 60.81 99 SER A C 1
ATOM 776 O O . SER A 1 99 ? 10.618 -5.040 -16.998 1.00 60.81 99 SER A O 1
ATOM 778 N N . PRO A 1 100 ? 11.096 -6.928 -15.857 1.00 50.00 100 PRO A N 1
ATOM 779 C CA . PRO A 1 100 ? 10.370 -6.468 -14.681 1.00 50.00 100 PRO A CA 1
ATOM 780 C C . PRO A 1 100 ? 11.001 -5.134 -14.285 1.00 50.00 100 PRO A C 1
ATOM 782 O O . PRO A 1 100 ? 12.234 -5.029 -14.246 1.00 50.00 100 PRO A O 1
ATOM 785 N N . LYS A 1 101 ? 10.188 -4.088 -14.091 1.00 46.91 101 LYS A N 1
ATOM 786 C CA . LYS A 1 101 ? 10.709 -2.852 -13.511 1.00 46.91 101 LYS A CA 1
ATOM 787 C C . LYS A 1 101 ? 11.426 -3.304 -12.236 1.00 46.91 101 LYS A C 1
ATOM 789 O O . LYS A 1 101 ? 10.778 -3.811 -11.323 1.00 46.91 101 LYS A O 1
ATOM 794 N N . LYS A 1 102 ? 12.760 -3.165 -12.162 1.00 42.03 102 LYS A N 1
ATOM 795 C CA . LYS A 1 102 ? 13.370 -2.950 -10.845 1.00 42.03 102 LYS A CA 1
ATOM 796 C C . LYS A 1 102 ? 12.527 -1.828 -10.277 1.00 42.03 102 LYS A C 1
ATOM 798 O O . LYS A 1 102 ? 12.414 -0.827 -10.984 1.00 42.03 102 LYS A O 1
ATOM 803 N N . GLN A 1 103 ? 11.873 -2.048 -9.131 1.00 39.25 103 GLN A N 1
ATOM 804 C CA . GLN A 1 103 ? 11.163 -0.993 -8.415 1.00 39.25 103 GLN A CA 1
ATOM 805 C C . GLN A 1 103 ? 12.060 0.230 -8.513 1.00 39.25 103 GLN A C 1
ATOM 807 O O . GLN A 1 103 ? 13.158 0.243 -7.952 1.00 39.25 103 GLN A O 1
ATOM 812 N N . ALA A 1 104 ? 11.679 1.175 -9.371 1.00 38.44 104 ALA A N 1
ATOM 813 C CA . ALA A 1 104 ? 12.374 2.428 -9.444 1.00 38.44 104 ALA A CA 1
ATOM 814 C C . ALA A 1 104 ? 11.945 3.047 -8.134 1.00 38.44 104 ALA A C 1
ATOM 816 O O . ALA A 1 104 ? 10.833 3.554 -8.021 1.00 38.44 104 ALA A O 1
ATOM 817 N N . THR A 1 105 ? 12.768 2.863 -7.105 1.00 39.78 105 THR A N 1
ATOM 818 C CA . THR A 1 105 ? 12.689 3.667 -5.910 1.00 39.78 105 THR A CA 1
ATOM 819 C C . THR A 1 105 ? 12.663 5.087 -6.433 1.00 39.78 105 THR A C 1
ATOM 821 O O . THR A 1 105 ? 13.667 5.591 -6.938 1.00 39.78 105 THR A O 1
ATOM 824 N N . THR A 1 106 ? 11.491 5.708 -6.376 1.00 44.38 106 THR A N 1
ATOM 825 C CA . THR A 1 106 ? 11.280 7.141 -6.530 1.00 44.38 106 THR A CA 1
ATOM 826 C C . THR A 1 106 ? 11.922 7.827 -5.324 1.00 44.38 106 THR A C 1
ATOM 828 O O . THR A 1 106 ? 11.280 8.568 -4.587 1.00 44.38 106 THR A O 1
ATOM 831 N N . GLN A 1 107 ? 13.198 7.531 -5.067 1.00 47.00 107 GLN A N 1
ATOM 832 C CA . GLN A 1 107 ? 14.050 8.213 -4.113 1.00 47.00 107 GLN A CA 1
ATOM 833 C C . GLN A 1 107 ? 14.383 9.558 -4.742 1.00 47.00 107 GLN A C 1
ATOM 835 O O . GLN A 1 107 ? 15.415 9.757 -5.378 1.00 47.00 107 GLN A O 1
ATOM 840 N N . ASN A 1 108 ? 13.427 10.472 -4.629 1.00 58.50 108 ASN A N 1
ATOM 841 C CA . ASN A 1 108 ? 13.737 11.878 -4.567 1.00 58.50 108 ASN A CA 1
ATOM 842 C C . ASN A 1 108 ? 14.057 12.152 -3.089 1.00 58.50 108 ASN A C 1
ATOM 844 O O . ASN A 1 108 ? 13.138 12.064 -2.273 1.00 58.50 108 ASN A O 1
ATOM 848 N N . PRO A 1 109 ? 15.312 12.468 -2.722 1.00 60.06 109 PRO A N 1
ATOM 849 C CA . PRO A 1 109 ? 15.696 12.695 -1.327 1.00 60.06 109 PRO A CA 1
ATOM 850 C C . PRO A 1 109 ? 14.854 13.776 -0.637 1.00 60.06 109 PRO A C 1
ATOM 852 O O . PRO A 1 109 ? 14.675 13.739 0.574 1.00 60.06 109 PRO A O 1
ATOM 855 N N . ALA A 1 110 ? 14.306 14.723 -1.409 1.00 67.81 110 ALA A N 1
ATOM 856 C CA . ALA A 1 110 ? 13.388 15.737 -0.900 1.00 67.81 110 ALA A CA 1
ATOM 857 C C . ALA A 1 110 ? 12.015 15.162 -0.508 1.00 67.81 110 ALA A C 1
ATOM 859 O O . ALA A 1 110 ? 11.385 15.678 0.407 1.00 67.81 110 ALA A O 1
ATOM 860 N N . PHE A 1 111 ? 11.556 14.098 -1.177 1.00 78.25 111 PHE A N 1
ATOM 861 C CA . PHE A 1 111 ? 10.321 13.406 -0.803 1.00 78.25 111 PHE A CA 1
ATOM 862 C C . PHE A 1 111 ? 10.551 12.607 0.468 1.00 78.25 111 PHE A C 1
ATOM 864 O O . PHE A 1 111 ? 9.784 12.751 1.408 1.00 78.25 111 PHE A O 1
ATOM 871 N N . ASP A 1 112 ? 11.623 11.814 0.517 1.00 79.44 112 ASP A N 1
ATOM 872 C CA . ASP A 1 112 ? 11.921 10.967 1.677 1.00 79.44 112 ASP A CA 1
ATOM 873 C C . ASP A 1 112 ? 12.068 11.812 2.954 1.00 79.44 112 ASP A C 1
ATOM 875 O O . ASP A 1 112 ? 11.441 11.511 3.964 1.00 79.44 112 ASP A O 1
ATOM 879 N N . ALA A 1 113 ? 12.759 12.956 2.869 1.00 85.94 113 ALA A N 1
ATOM 880 C CA . ALA A 1 113 ? 12.852 13.904 3.978 1.00 85.94 113 ALA A CA 1
ATOM 881 C C . ALA A 1 113 ? 11.490 14.476 4.420 1.00 85.94 113 ALA A C 1
ATOM 883 O O . ALA A 1 113 ? 11.309 14.761 5.602 1.00 85.94 113 ALA A O 1
ATOM 884 N N . TRP A 1 114 ? 10.535 14.655 3.498 1.00 91.50 114 TRP A N 1
ATOM 885 C CA . TRP A 1 114 ? 9.182 15.093 3.843 1.00 91.50 114 TRP A CA 1
ATOM 886 C C . TRP A 1 114 ? 8.424 13.994 4.595 1.00 91.50 114 TRP A C 1
ATOM 888 O O . TRP A 1 114 ? 7.877 14.279 5.656 1.00 91.50 114 TRP A O 1
ATOM 898 N N . TYR A 1 115 ? 8.448 12.747 4.109 1.00 90.62 115 TYR A N 1
ATOM 899 C CA . TYR A 1 115 ? 7.797 11.618 4.791 1.00 90.62 115 TYR A CA 1
ATOM 900 C C . TYR A 1 115 ? 8.358 11.414 6.203 1.00 90.62 115 TYR A C 1
ATOM 902 O O . TYR A 1 115 ? 7.586 11.283 7.152 1.00 90.62 115 TYR A O 1
ATOM 910 N N . ASP A 1 116 ? 9.683 11.465 6.358 1.00 88.62 116 ASP A N 1
ATOM 911 C CA . ASP A 1 116 ? 10.340 11.330 7.661 1.00 88.62 116 ASP A CA 1
ATOM 912 C C . ASP A 1 116 ? 9.939 12.460 8.623 1.00 88.62 116 ASP A C 1
ATOM 914 O O . ASP A 1 116 ? 9.682 12.218 9.803 1.00 88.62 116 ASP A O 1
ATOM 918 N N . ALA A 1 117 ? 9.859 13.699 8.124 1.00 89.69 117 ALA A N 1
ATOM 919 C CA . ALA A 1 117 ? 9.499 14.859 8.937 1.00 89.69 117 ALA A CA 1
ATOM 920 C C . ALA A 1 117 ? 8.033 14.839 9.400 1.00 89.69 117 ALA A C 1
ATOM 922 O O . ALA A 1 117 ? 7.753 15.309 10.499 1.00 89.69 117 ALA A O 1
ATOM 923 N N . HIS A 1 118 ? 7.124 14.279 8.597 1.00 94.12 118 HIS A N 1
ATOM 924 C CA . HIS A 1 118 ? 5.678 14.310 8.849 1.00 94.12 118 HIS A CA 1
ATOM 925 C C . HIS A 1 118 ? 5.128 12.995 9.432 1.00 94.12 118 HIS A C 1
ATOM 927 O O . HIS A 1 118 ? 3.945 12.905 9.764 1.00 94.12 118 HIS A O 1
ATOM 933 N N . LEU A 1 119 ? 5.973 11.976 9.634 1.00 96.00 119 LEU A N 1
ATOM 934 C CA . LEU A 1 119 ? 5.598 10.744 10.337 1.00 96.00 119 LEU A CA 1
ATOM 935 C C . LEU A 1 119 ? 5.086 11.031 11.758 1.00 96.00 119 LEU A C 1
ATOM 937 O O . LEU A 1 119 ? 4.092 10.449 12.197 1.00 96.00 119 LEU A O 1
ATOM 941 N N . ILE A 1 120 ? 5.751 11.946 12.473 1.00 95.00 120 ILE A N 1
ATOM 942 C CA . ILE A 1 120 ? 5.377 12.330 13.842 1.00 95.00 120 ILE A CA 1
ATOM 943 C C . ILE A 1 120 ? 4.015 13.031 13.891 1.00 95.00 120 ILE A C 1
ATOM 945 O O . ILE A 1 120 ? 3.242 12.815 14.828 1.00 95.00 120 ILE A O 1
ATOM 949 N N . ASP A 1 121 ? 3.708 13.815 12.863 1.00 94.62 121 ASP A N 1
ATOM 950 C CA . ASP A 1 121 ? 2.460 14.555 12.720 1.00 94.62 121 ASP A CA 1
ATOM 951 C C . ASP A 1 121 ? 1.299 13.586 12.483 1.00 94.62 121 ASP A C 1
ATOM 953 O O . ASP A 1 121 ? 0.330 13.584 13.245 1.00 94.62 121 ASP A O 1
ATOM 957 N N . LEU A 1 122 ? 1.445 12.660 11.527 1.00 97.69 122 LEU A N 1
ATOM 958 C CA . LEU A 1 122 ? 0.434 11.630 11.276 1.00 97.69 122 LEU A CA 1
ATOM 959 C C . LEU A 1 122 ? 0.230 10.714 12.486 1.00 97.69 122 LEU A C 1
ATOM 961 O O . LEU A 1 122 ? -0.901 10.411 12.857 1.00 97.69 122 LEU A O 1
ATOM 965 N N . LYS A 1 123 ? 1.312 10.295 13.148 1.00 97.88 123 LYS A N 1
ATOM 966 C CA . LYS A 1 123 ? 1.221 9.523 14.393 1.00 97.88 123 LYS A CA 1
ATOM 967 C C . LYS A 1 123 ? 0.412 10.274 15.452 1.00 97.88 123 LYS A C 1
ATOM 969 O O . LYS A 1 123 ? -0.433 9.673 16.113 1.00 97.88 123 LYS A O 1
ATOM 974 N N . THR A 1 124 ? 0.671 11.570 15.621 1.00 96.75 124 THR A N 1
ATOM 975 C CA . THR A 1 124 ? -0.044 12.417 16.585 1.00 96.75 124 THR A CA 1
ATOM 976 C C . THR A 1 124 ? -1.526 12.517 16.229 1.00 96.75 124 THR A C 1
ATOM 978 O O . THR A 1 124 ? -2.367 12.328 17.108 1.00 96.75 124 THR A O 1
ATOM 981 N N . ALA A 1 125 ? -1.850 12.717 14.949 1.00 96.50 125 ALA A N 1
ATOM 982 C CA . ALA A 1 125 ? -3.223 12.711 14.453 1.00 96.50 125 ALA A CA 1
ATOM 983 C C . ALA A 1 125 ? -3.941 11.388 14.775 1.00 96.50 125 ALA A C 1
ATOM 985 O O . ALA A 1 125 ? -5.008 11.398 15.384 1.00 96.50 125 ALA A O 1
ATOM 986 N N . ILE A 1 126 ? -3.322 10.241 14.475 1.00 98.31 126 ILE A N 1
ATOM 987 C CA . ILE A 1 126 ? -3.887 8.909 14.753 1.00 98.31 126 ILE A CA 1
ATOM 988 C C . ILE A 1 126 ? -4.150 8.699 16.252 1.00 98.31 126 ILE A C 1
ATOM 990 O O . ILE A 1 126 ? -5.193 8.161 16.626 1.00 98.31 126 ILE A O 1
ATOM 994 N N . ILE A 1 127 ? -3.218 9.110 17.120 1.00 98.25 127 ILE A N 1
ATOM 995 C CA . ILE A 1 127 ? -3.395 9.017 18.577 1.00 98.25 127 ILE A CA 1
ATOM 996 C C . ILE A 1 127 ? -4.599 9.856 19.014 1.00 98.25 127 ILE A C 1
ATOM 998 O O . ILE A 1 127 ? -5.442 9.354 19.754 1.00 98.25 127 ILE A O 1
ATOM 1002 N N . ASN A 1 128 ? -4.709 11.098 18.540 1.00 96.56 128 ASN A N 1
ATOM 1003 C CA . ASN A 1 128 ? -5.810 11.988 18.908 1.00 96.56 128 ASN A CA 1
ATOM 1004 C C . ASN A 1 128 ? -7.173 11.424 18.477 1.00 96.56 128 ASN A C 1
ATOM 1006 O O . ASN A 1 128 ? -8.114 11.429 19.274 1.00 96.56 128 ASN A O 1
ATOM 1010 N N . GLU A 1 129 ? -7.260 10.879 17.261 1.00 96.06 129 GLU A N 1
ATOM 1011 C CA . GLU A 1 129 ? -8.466 10.213 16.751 1.00 96.06 129 GLU A CA 1
ATOM 1012 C C . GLU A 1 129 ? -8.865 9.012 17.604 1.00 96.06 129 GLU A C 1
ATOM 1014 O O . GLU A 1 129 ? -10.016 8.880 18.039 1.00 96.06 129 GLU A O 1
ATOM 1019 N N . PHE A 1 130 ? -7.894 8.139 17.889 1.00 97.62 130 PHE A N 1
ATOM 1020 C CA . PHE A 1 130 ? -8.132 6.986 18.739 1.00 97.62 130 PHE A CA 1
ATOM 1021 C C . PHE A 1 130 ? -8.619 7.425 20.120 1.00 97.62 130 PHE A C 1
ATOM 1023 O O . PHE A 1 130 ? -9.614 6.898 20.608 1.00 97.62 130 PHE A O 1
ATOM 1030 N N . GLU A 1 131 ? -7.952 8.387 20.760 1.00 96.44 131 GLU A N 1
ATOM 1031 C CA . GLU A 1 131 ? -8.299 8.836 22.110 1.00 96.44 131 GLU A CA 1
ATOM 1032 C C . GLU A 1 131 ? -9.697 9.441 22.177 1.00 96.44 131 GLU A C 1
ATOM 1034 O O . GLU A 1 131 ? -10.450 9.140 23.110 1.00 96.44 131 GLU A O 1
ATOM 1039 N N . TYR A 1 132 ? -10.075 10.236 21.175 1.00 95.94 132 TYR A N 1
ATOM 1040 C CA . TYR A 1 132 ? -11.421 10.780 21.066 1.00 95.94 132 TYR A CA 1
ATOM 1041 C C . TYR A 1 132 ? -12.473 9.661 21.017 1.00 95.94 132 TYR A C 1
ATOM 1043 O O . TYR A 1 132 ? -13.347 9.580 21.895 1.00 95.94 132 TYR A O 1
ATOM 1051 N N . LEU A 1 133 ? -12.350 8.745 20.051 1.00 95.69 133 LEU A N 1
ATOM 1052 C CA . LEU A 1 133 ? -13.293 7.641 19.850 1.00 95.69 133 LEU A CA 1
ATOM 1053 C C . LEU A 1 133 ? -13.316 6.682 21.047 1.00 95.69 133 LEU A C 1
ATOM 1055 O O . LEU A 1 133 ? -14.381 6.263 21.516 1.00 95.69 133 LEU A O 1
ATOM 1059 N N . TYR A 1 134 ? -12.144 6.369 21.591 1.00 95.88 134 TYR A N 1
ATOM 1060 C CA . TYR A 1 134 ? -11.983 5.475 22.725 1.00 95.88 134 TYR A CA 1
ATOM 1061 C C . TYR A 1 134 ? -12.647 6.042 23.981 1.00 95.88 134 TYR A C 1
ATOM 1063 O O . TYR A 1 134 ? -13.457 5.364 24.618 1.00 95.88 134 TYR A O 1
ATOM 1071 N N . HIS A 1 135 ? -12.399 7.311 24.315 1.00 94.88 135 HIS A N 1
ATOM 1072 C CA . HIS A 1 135 ? -13.029 7.953 25.467 1.00 94.88 135 HIS A CA 1
ATOM 1073 C C . HIS A 1 135 ? -14.537 8.145 25.284 1.00 94.88 135 HIS A C 1
ATOM 1075 O O . HIS A 1 135 ? -15.302 7.977 26.243 1.00 94.88 135 HIS A O 1
ATOM 1081 N N . PHE A 1 136 ? -14.992 8.449 24.068 1.00 93.81 136 PHE A N 1
ATOM 1082 C CA . PHE A 1 136 ? -16.415 8.500 23.742 1.00 93.81 136 PHE A CA 1
ATOM 1083 C C . PHE A 1 136 ? -17.113 7.159 24.014 1.00 93.81 136 PHE A C 1
ATOM 1085 O O . PHE A 1 136 ? -18.188 7.122 24.626 1.00 93.81 136 PHE A O 1
ATOM 1092 N N . LEU A 1 137 ? -16.490 6.044 23.631 1.00 93.56 137 LEU A N 1
ATOM 1093 C CA . LEU A 1 137 ? -17.051 4.705 23.820 1.00 93.56 137 LEU A CA 1
ATOM 1094 C C . LEU A 1 137 ? -16.912 4.182 25.250 1.00 93.56 137 LEU A C 1
ATOM 1096 O O . LEU A 1 137 ? -17.842 3.540 25.751 1.00 93.56 137 LEU A O 1
ATOM 1100 N N . GLN A 1 138 ? -15.841 4.541 25.959 1.00 91.88 138 GLN A N 1
ATOM 1101 C CA . GLN A 1 138 ? -15.713 4.263 27.390 1.00 91.88 138 GLN A CA 1
ATOM 1102 C C . GLN A 1 138 ? -16.828 4.932 28.203 1.00 91.88 138 GLN A C 1
ATOM 1104 O O . GLN A 1 138 ? -17.434 4.284 29.060 1.00 91.88 138 GLN A O 1
ATOM 1109 N N . LYS A 1 139 ? -17.190 6.189 27.897 1.00 93.06 139 LYS A N 1
ATOM 1110 C CA . LYS A 1 139 ? -18.346 6.870 28.523 1.00 93.06 139 LYS A CA 1
ATOM 1111 C C . LYS A 1 139 ? -19.653 6.102 28.300 1.00 93.06 139 LYS A C 1
ATOM 1113 O O . LYS A 1 139 ? -20.523 6.085 29.171 1.00 93.06 139 LYS A O 1
ATOM 1118 N N . LYS A 1 140 ? -19.775 5.416 27.161 1.00 92.38 140 LYS A N 1
ATOM 1119 C CA . LYS A 1 140 ? -20.9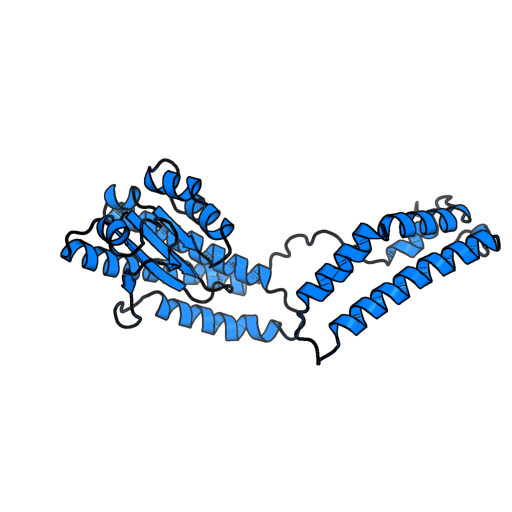04 4.536 26.817 1.00 92.38 140 LYS A CA 1
ATOM 1120 C C . LYS A 1 140 ? -20.768 3.109 27.367 1.00 92.38 140 LYS A C 1
ATOM 1122 O O . LYS A 1 140 ? -21.643 2.285 27.099 1.00 92.38 140 LYS A O 1
ATOM 1127 N N . LYS A 1 141 ? -19.713 2.815 28.139 1.00 92.50 141 LYS A N 1
ATOM 1128 C CA . LYS A 1 141 ? -19.375 1.484 28.676 1.00 92.50 141 LYS A CA 1
ATOM 1129 C C . LYS A 1 141 ? -19.291 0.410 27.587 1.00 92.50 141 LYS A C 1
ATOM 1131 O O . LYS A 1 141 ? -19.716 -0.728 27.791 1.00 92.50 141 LYS A O 1
ATOM 1136 N N . GLN A 1 142 ? -18.797 0.791 26.414 1.00 92.62 142 GLN A N 1
ATOM 1137 C CA . GLN A 1 142 ? -18.557 -0.130 25.313 1.00 92.62 142 GLN A CA 1
ATOM 1138 C C . GLN A 1 142 ? -17.077 -0.476 25.236 1.00 92.62 142 GLN A C 1
ATOM 1140 O O . GLN A 1 142 ? -16.225 0.379 25.455 1.00 92.62 142 GLN A O 1
ATOM 1145 N N . GLN A 1 143 ? -16.795 -1.736 24.915 1.00 91.50 143 GLN A N 1
ATOM 1146 C CA . GLN A 1 143 ? -15.432 -2.229 24.779 1.00 91.50 143 GLN A CA 1
ATOM 1147 C C . GLN A 1 143 ? -15.060 -2.247 23.299 1.00 91.50 143 GLN A C 1
ATOM 1149 O O . GLN A 1 143 ? -15.676 -2.980 22.515 1.00 91.50 143 GLN A O 1
ATOM 1154 N N . VAL A 1 144 ? -14.071 -1.432 22.940 1.00 95.50 144 VAL A N 1
ATOM 1155 C CA . VAL A 1 144 ? -13.485 -1.394 21.597 1.00 95.50 144 VAL A CA 1
ATOM 1156 C C . VAL A 1 144 ? -12.663 -2.661 21.382 1.00 95.50 144 VAL A C 1
ATOM 1158 O O . VAL A 1 144 ? -11.944 -3.094 22.279 1.00 95.50 144 VAL A O 1
ATOM 1161 N N . TYR A 1 145 ? -12.793 -3.280 20.211 1.00 95.06 145 TYR A N 1
ATOM 1162 C CA . TYR A 1 145 ? -11.975 -4.439 19.828 1.00 95.06 145 TYR A CA 1
ATOM 1163 C C . TYR A 1 145 ? -11.202 -4.228 18.523 1.00 95.06 145 TYR A C 1
ATOM 1165 O O . TYR A 1 145 ? -10.263 -4.979 18.252 1.00 95.06 145 TYR A O 1
ATOM 1173 N N . GLY A 1 146 ? -11.597 -3.233 17.727 1.00 96.44 146 GLY A N 1
ATOM 1174 C CA . GLY A 1 146 ? -10.995 -2.918 16.442 1.00 96.44 146 GLY A CA 1
ATOM 1175 C C . GLY A 1 146 ? -10.929 -1.412 16.222 1.00 96.44 146 GLY A C 1
ATOM 1176 O O . GLY A 1 146 ? -11.873 -0.699 16.572 1.00 96.44 146 GLY A O 1
ATOM 1177 N N . PHE A 1 147 ? -9.819 -0.961 15.648 1.00 98.00 147 PHE A N 1
ATOM 1178 C CA . PHE A 1 147 ? -9.590 0.405 15.194 1.00 98.00 147 PHE A CA 1
ATOM 1179 C C . PHE A 1 147 ? -8.987 0.356 13.791 1.00 98.00 147 PHE A C 1
ATOM 1181 O O . PHE A 1 147 ? -7.966 -0.296 13.575 1.00 98.00 147 PHE A O 1
ATOM 1188 N N . ALA A 1 148 ? -9.633 1.004 12.834 1.00 97.75 148 ALA A N 1
ATOM 1189 C CA . ALA A 1 148 ? -9.236 0.969 11.439 1.00 97.75 148 ALA A CA 1
ATOM 1190 C C . ALA A 1 148 ? -9.066 2.384 10.901 1.00 97.75 148 ALA A C 1
ATOM 1192 O O . ALA A 1 148 ? -9.859 3.266 11.229 1.00 97.75 148 ALA A O 1
ATOM 1193 N N . LEU A 1 149 ? -8.063 2.572 10.046 1.00 97.94 149 LEU A N 1
ATOM 1194 C CA . LEU A 1 149 ? -8.031 3.708 9.132 1.00 97.94 149 LEU A CA 1
ATOM 1195 C C . LEU A 1 149 ? -8.534 3.233 7.772 1.00 97.94 149 LEU A C 1
ATOM 1197 O O . LEU A 1 149 ? -7.978 2.290 7.202 1.00 97.94 149 LEU A O 1
ATOM 1201 N N . ILE A 1 150 ? -9.589 3.866 7.273 1.00 96.25 150 ILE A N 1
ATOM 1202 C CA . ILE A 1 150 ? -10.117 3.623 5.936 1.00 96.25 150 ILE A CA 1
ATOM 1203 C C . ILE A 1 150 ? -9.497 4.671 5.019 1.00 96.25 150 ILE A C 1
ATOM 1205 O O . ILE A 1 150 ? -9.750 5.863 5.185 1.00 96.25 150 ILE A O 1
ATOM 1209 N N . LEU A 1 151 ? -8.663 4.210 4.094 1.00 95.94 151 LEU A N 1
ATOM 1210 C CA . LEU A 1 151 ? -7.932 5.019 3.127 1.00 95.94 151 LEU A CA 1
ATOM 1211 C C . LEU A 1 151 ? -8.688 5.074 1.796 1.00 95.94 151 LEU A C 1
ATOM 1213 O O . LEU A 1 151 ? -9.365 4.114 1.411 1.00 95.94 151 LEU A O 1
ATOM 1217 N N . ASP A 1 152 ? -8.533 6.177 1.066 1.00 92.81 152 ASP A N 1
ATOM 1218 C CA . ASP A 1 152 ? -8.892 6.214 -0.352 1.00 92.81 152 ASP A CA 1
ATOM 1219 C C . ASP A 1 152 ? -7.928 5.366 -1.206 1.00 92.81 152 ASP A C 1
ATOM 1221 O O . ASP A 1 152 ? -6.903 4.865 -0.736 1.00 92.81 152 ASP A O 1
ATOM 1225 N N . SER A 1 153 ? -8.256 5.182 -2.490 1.00 88.75 153 SER A N 1
ATOM 1226 C CA . SER A 1 153 ? -7.421 4.403 -3.420 1.00 88.75 153 SER A CA 1
ATOM 1227 C C . SER A 1 153 ? -6.015 4.974 -3.599 1.00 88.75 153 SER A C 1
ATOM 1229 O O . SER A 1 153 ? -5.118 4.267 -4.049 1.00 88.75 153 SER A O 1
ATOM 1231 N N . ASP A 1 154 ? -5.834 6.241 -3.248 1.00 87.06 154 ASP A N 1
ATOM 1232 C CA . ASP A 1 154 ? -4.642 7.036 -3.498 1.00 87.06 154 ASP A CA 1
ATOM 1233 C C . ASP A 1 154 ? -3.762 7.182 -2.235 1.00 87.06 154 ASP A C 1
ATOM 1235 O O . ASP A 1 154 ? -2.631 7.688 -2.279 1.00 87.06 154 ASP A O 1
ATOM 1239 N N . CYS A 1 155 ? -4.257 6.682 -1.099 1.00 93.56 155 CYS A N 1
ATOM 1240 C CA . CYS A 1 155 ? -3.685 6.859 0.230 1.00 93.56 155 CYS A CA 1
ATOM 1241 C C . CYS A 1 155 ? -3.409 8.341 0.558 1.00 93.56 155 CYS A C 1
ATOM 1243 O O . CYS A 1 155 ? -2.381 8.652 1.158 1.00 93.56 155 CYS A O 1
ATOM 1245 N N . LEU A 1 156 ? -4.269 9.262 0.120 1.00 91.88 156 LEU A N 1
ATOM 1246 C CA . LEU A 1 156 ? -4.144 10.702 0.388 1.00 91.88 156 LEU A CA 1
ATOM 1247 C C . LEU A 1 156 ? -5.049 11.151 1.524 1.00 91.88 156 LEU A C 1
ATOM 1249 O O . LEU A 1 156 ? -4.691 12.041 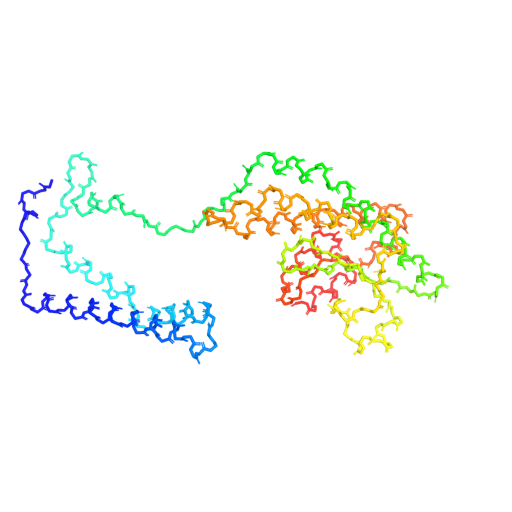2.294 1.00 91.88 156 LEU A O 1
ATOM 1253 N N . THR A 1 157 ? -6.202 10.506 1.646 1.00 92.06 157 THR A N 1
ATOM 1254 C CA . THR A 1 157 ? -7.163 10.768 2.708 1.00 92.06 157 THR A CA 1
ATOM 1255 C C . THR A 1 157 ? -7.408 9.510 3.524 1.00 92.06 157 THR A C 1
ATOM 1257 O O . THR A 1 157 ? -7.281 8.384 3.036 1.00 92.06 157 THR A O 1
ATOM 1260 N N . ALA A 1 158 ? -7.737 9.712 4.796 1.00 94.56 158 ALA A N 1
ATOM 1261 C CA . ALA A 1 158 ? -8.085 8.645 5.713 1.00 94.56 158 ALA A CA 1
ATOM 1262 C C . ALA A 1 158 ? -9.161 9.127 6.680 1.00 94.56 158 ALA A C 1
ATOM 1264 O O . ALA A 1 158 ? -9.105 10.267 7.139 1.00 94.56 158 ALA A O 1
ATOM 1265 N N . TYR A 1 159 ? -10.069 8.237 7.067 1.00 94.06 159 TYR A N 1
ATOM 1266 C CA . TYR A 1 159 ? -10.894 8.444 8.253 1.00 94.06 159 TYR A CA 1
ATOM 1267 C C . TYR A 1 159 ? -10.760 7.269 9.216 1.00 94.06 159 TYR A C 1
ATOM 1269 O O . TYR A 1 159 ? -10.478 6.133 8.823 1.00 94.06 159 TYR A O 1
ATOM 1277 N N . ALA A 1 160 ? -10.940 7.558 10.500 1.00 95.81 160 ALA A N 1
ATOM 1278 C CA . ALA A 1 160 ? -10.852 6.570 11.557 1.00 95.81 160 ALA A CA 1
ATOM 1279 C C . ALA A 1 160 ? -12.223 5.951 11.843 1.00 95.81 160 ALA A C 1
ATOM 1281 O O . ALA A 1 160 ? -13.230 6.651 11.947 1.00 95.81 160 ALA A O 1
ATOM 1282 N N . ALA A 1 161 ? -12.252 4.636 12.043 1.00 94.75 161 ALA A N 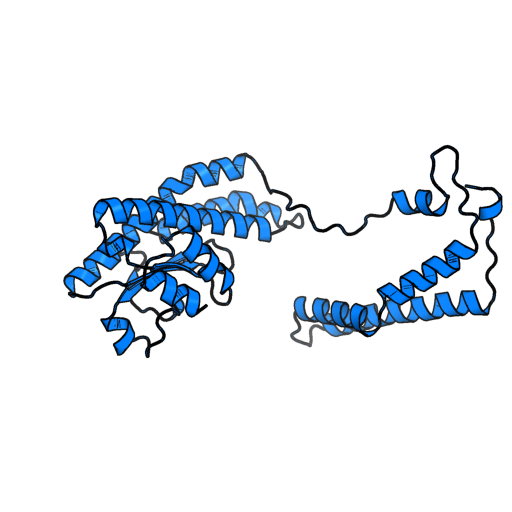1
ATOM 1283 C CA . ALA A 1 161 ? -13.428 3.930 12.525 1.00 94.75 161 ALA A CA 1
ATOM 1284 C C . ALA A 1 161 ? -13.075 2.963 13.656 1.00 94.75 161 ALA A C 1
ATOM 1286 O O . ALA A 1 161 ? -12.030 2.309 13.651 1.00 94.75 161 ALA A O 1
ATOM 1287 N N . VAL A 1 162 ? -13.983 2.818 14.618 1.00 95.19 162 VAL A N 1
ATOM 1288 C CA . VAL A 1 162 ? -13.877 1.848 15.716 1.00 95.19 162 VAL A CA 1
ATOM 1289 C C . VAL A 1 162 ? -15.067 0.898 15.732 1.00 95.19 162 VAL A C 1
ATOM 1291 O O . VAL A 1 162 ? -16.200 1.269 15.419 1.00 95.19 162 VAL A O 1
ATOM 1294 N N . SER A 1 163 ? -14.830 -0.326 16.196 1.00 94.06 163 SER A N 1
ATOM 1295 C CA . SER A 1 163 ? -15.894 -1.299 16.442 1.00 94.06 163 SER A CA 1
ATOM 1296 C C . SER A 1 163 ? -15.884 -1.812 17.873 1.00 94.06 163 SER A C 1
ATOM 1298 O O . SER A 1 163 ? -14.833 -1.982 18.501 1.00 94.06 163 SER A O 1
ATOM 1300 N N . THR A 1 164 ? -17.082 -2.070 18.399 1.00 92.75 164 THR A N 1
ATOM 1301 C CA . THR A 1 164 ? -17.306 -2.565 19.758 1.00 92.75 164 THR A CA 1
ATOM 1302 C C . THR A 1 164 ? -18.124 -3.844 19.751 1.00 92.75 164 THR A C 1
ATOM 1304 O O . THR A 1 164 ? -18.909 -4.115 18.841 1.00 92.75 164 THR A O 1
ATOM 1307 N N . GLN A 1 165 ? -18.011 -4.637 20.816 1.00 85.88 165 GLN A N 1
ATOM 1308 C CA . GLN A 1 165 ? -18.814 -5.860 20.959 1.00 85.88 165 GLN A CA 1
ATOM 1309 C C . GLN A 1 165 ? -20.327 -5.586 20.872 1.00 85.88 165 GLN A C 1
ATOM 1311 O O . GLN A 1 165 ? -21.120 -6.448 20.487 1.00 85.88 165 GLN A O 1
ATOM 1316 N N . GLN A 1 166 ? -20.745 -4.375 21.241 1.00 86.31 166 GLN A N 1
ATOM 1317 C CA . GLN A 1 166 ? -22.123 -3.922 21.154 1.00 86.31 166 GLN A CA 1
ATOM 1318 C C . GLN A 1 166 ? -22.507 -3.505 19.728 1.00 86.31 166 GLN A C 1
ATOM 1320 O O . GLN A 1 166 ? -23.608 -3.857 19.294 1.00 86.31 166 GLN A O 1
ATOM 1325 N N . SER A 1 167 ? -21.642 -2.784 19.006 1.00 85.06 167 SER A N 1
ATOM 1326 C CA . SER A 1 167 ? -21.916 -2.370 17.625 1.00 85.06 167 SER A CA 1
ATOM 1327 C C . SER A 1 167 ? -21.948 -3.564 16.675 1.00 85.06 167 SER A C 1
ATOM 1329 O O . SER A 1 167 ? -22.843 -3.637 15.837 1.00 85.06 167 SER A O 1
ATOM 1331 N N . LEU A 1 168 ? -21.096 -4.572 16.892 1.00 84.38 168 LEU A N 1
ATOM 1332 C CA . LEU A 1 168 ? -21.093 -5.821 16.121 1.00 84.38 168 LEU A CA 1
ATOM 1333 C C . LEU A 1 168 ? -22.469 -6.498 16.080 1.00 84.38 168 LEU A C 1
ATOM 1335 O O . LEU A 1 168 ? -22.960 -6.882 15.018 1.00 84.38 168 LEU A O 1
ATOM 1339 N N . LYS A 1 169 ? -23.127 -6.586 17.241 1.00 81.44 169 LYS A N 1
ATOM 1340 C CA . LYS A 1 169 ? -24.433 -7.246 17.383 1.00 81.44 169 LYS A CA 1
ATOM 1341 C C . LYS A 1 169 ? -25.595 -6.415 16.847 1.00 81.44 169 LYS A C 1
ATOM 1343 O O . LYS A 1 169 ? -26.602 -6.980 16.433 1.00 81.44 169 LYS A O 1
ATOM 1348 N N . LYS A 1 170 ? -25.508 -5.086 16.950 1.00 79.44 170 LYS A N 1
ATOM 1349 C CA . LYS A 1 170 ? -26.649 -4.182 16.722 1.00 79.44 170 LYS A CA 1
ATOM 1350 C C . LYS A 1 170 ? -26.619 -3.474 15.375 1.00 79.44 170 LYS A C 1
ATOM 1352 O O . LYS A 1 170 ? -27.682 -3.161 14.854 1.00 79.44 170 LYS A O 1
ATOM 1357 N N . LEU A 1 171 ? -25.428 -3.187 14.863 1.00 78.06 171 LEU A N 1
ATOM 1358 C CA . LEU A 1 171 ? -25.213 -2.312 13.713 1.00 78.06 171 LEU A CA 1
ATOM 1359 C C . LEU A 1 171 ? -24.600 -3.088 12.544 1.00 78.06 171 LEU A C 1
ATOM 1361 O O . LEU A 1 171 ? -25.121 -3.011 11.438 1.00 78.06 171 LEU A O 1
ATOM 1365 N N . HIS A 1 172 ? -23.590 -3.925 12.798 1.00 72.38 172 HIS A N 1
ATOM 1366 C CA . HIS A 1 172 ? -22.807 -4.558 11.723 1.00 72.38 172 HIS A CA 1
ATOM 1367 C C . HIS A 1 172 ? -23.354 -5.909 11.240 1.00 72.38 172 HIS A C 1
ATOM 1369 O O . HIS A 1 172 ? -22.697 -6.582 10.460 1.00 72.38 172 HIS A O 1
ATOM 1375 N N . LYS A 1 173 ? -24.536 -6.355 11.699 1.00 71.06 173 LYS A N 1
ATOM 1376 C CA . LYS A 1 173 ? -25.146 -7.652 11.315 1.00 71.06 173 LYS A CA 1
ATOM 1377 C C . LYS A 1 173 ? -24.184 -8.859 11.432 1.00 71.06 173 LYS A C 1
ATOM 1379 O O . LYS A 1 173 ? -24.304 -9.812 10.669 1.00 71.06 173 LYS A O 1
ATOM 1384 N N . ASN A 1 174 ? -23.273 -8.841 12.412 1.00 69.69 174 ASN A N 1
ATOM 1385 C CA . ASN A 1 174 ? -22.182 -9.815 12.606 1.00 69.69 174 ASN A CA 1
ATOM 1386 C C . ASN A 1 174 ? -21.054 -9.803 11.547 1.00 69.69 174 ASN A C 1
ATOM 1388 O O . ASN A 1 174 ? -20.242 -10.724 11.529 1.00 69.69 174 ASN A O 1
ATOM 1392 N N . CYS A 1 175 ? -20.954 -8.770 10.708 1.00 79.75 175 CYS A N 1
ATOM 1393 C CA . CYS A 1 175 ? -19.779 -8.510 9.874 1.00 79.75 175 CYS A CA 1
ATOM 1394 C C . CYS A 1 175 ? -18.707 -7.803 10.716 1.00 79.75 175 CYS A C 1
ATOM 1396 O O . CYS A 1 175 ? -18.706 -6.581 10.844 1.00 79.75 175 CYS A O 1
ATOM 1398 N N . GLU A 1 176 ? -17.830 -8.582 11.349 1.00 86.38 176 GLU A N 1
ATOM 1399 C CA . GLU A 1 176 ? -16.853 -8.074 12.322 1.00 86.38 176 GLU A CA 1
ATOM 1400 C C . GLU A 1 176 ? -15.742 -7.229 11.690 1.00 86.38 176 GLU A C 1
ATOM 1402 O O . GLU A 1 176 ? -15.388 -6.179 12.220 1.00 86.38 176 GLU A O 1
ATOM 1407 N N . TRP A 1 177 ? -15.248 -7.639 10.524 1.00 91.69 177 TRP A N 1
ATOM 1408 C CA . TRP A 1 177 ? -13.997 -7.132 9.951 1.00 91.69 177 TRP A CA 1
ATOM 1409 C C . TRP A 1 177 ? -14.169 -6.383 8.624 1.00 91.69 177 TRP A C 1
ATOM 1411 O O . TRP A 1 177 ? -13.226 -6.265 7.851 1.00 91.69 177 TRP A O 1
ATOM 1421 N N . ILE A 1 178 ? -15.371 -5.859 8.372 1.00 89.06 178 ILE A N 1
ATOM 1422 C CA . ILE A 1 178 ? -15.642 -4.930 7.266 1.00 89.06 178 ILE A CA 1
ATOM 1423 C C . ILE A 1 178 ? -15.688 -3.523 7.865 1.00 89.06 178 ILE A C 1
ATOM 1425 O O . ILE A 1 178 ? -16.725 -3.100 8.378 1.00 89.06 178 ILE A O 1
ATOM 1429 N N . ALA A 1 179 ? -14.543 -2.841 7.896 1.00 89.31 179 ALA A N 1
ATOM 1430 C CA . ALA A 1 179 ? -14.396 -1.564 8.599 1.00 89.31 179 ALA A CA 1
ATOM 1431 C C . ALA A 1 179 ? -15.214 -0.429 7.967 1.00 89.31 179 ALA A C 1
ATOM 1433 O O . ALA A 1 179 ? -15.643 0.487 8.661 1.00 89.31 179 ALA A O 1
ATOM 1434 N N . GLU A 1 180 ? -15.498 -0.528 6.673 1.00 87.44 180 GLU A N 1
ATOM 1435 C CA . GLU A 1 180 ? -16.352 0.386 5.916 1.00 87.44 180 GLU A CA 1
ATOM 1436 C C . GLU A 1 180 ? -17.799 0.387 6.441 1.00 87.44 180 GLU A C 1
ATOM 1438 O O . GLU A 1 180 ? -18.516 1.375 6.312 1.00 87.44 180 GLU A O 1
ATOM 1443 N N . GLU A 1 181 ? -18.220 -0.707 7.081 1.00 85.75 181 GLU A N 1
ATOM 1444 C CA . GLU A 1 181 ? -19.547 -0.861 7.686 1.00 85.75 181 GLU A CA 1
ATOM 1445 C C . GLU A 1 181 ? -19.570 -0.424 9.162 1.00 85.75 181 GLU A C 1
ATOM 1447 O O . GLU A 1 181 ? -20.598 -0.547 9.844 1.00 85.75 181 GLU A O 1
ATOM 1452 N N . TRP A 1 182 ? -18.440 0.045 9.707 1.00 88.94 182 TRP A N 1
ATOM 1453 C CA . TRP A 1 182 ? -18.356 0.510 11.087 1.00 88.94 182 TRP A CA 1
ATOM 1454 C C . TRP A 1 182 ? -18.966 1.907 11.236 1.00 88.94 182 TRP A C 1
ATOM 1456 O O . TRP A 1 182 ? -18.737 2.804 10.437 1.00 88.94 182 TRP A O 1
ATOM 1466 N N . CYS A 1 183 ? -19.776 2.103 12.280 1.00 81.62 183 CYS A N 1
ATOM 1467 C CA . CYS A 1 183 ? -20.624 3.296 12.419 1.00 81.62 183 CYS A CA 1
ATOM 1468 C C . CYS A 1 183 ? -20.097 4.304 13.445 1.00 81.62 183 CYS A C 1
ATOM 1470 O O . CYS A 1 183 ? -20.750 5.313 13.699 1.00 81.62 183 CYS A O 1
ATOM 1472 N N . TYR A 1 184 ? -18.989 3.993 14.115 1.00 88.19 184 TYR A N 1
ATOM 1473 C CA . TYR A 1 184 ? -18.345 4.913 15.042 1.00 88.19 184 TYR A CA 1
ATOM 1474 C C . TYR A 1 184 ? -17.110 5.479 14.361 1.00 88.19 184 TYR A C 1
ATOM 1476 O O . TYR A 1 184 ? -16.050 4.856 14.372 1.00 88.19 184 TYR A O 1
ATOM 1484 N N . VAL A 1 185 ? -17.307 6.645 13.764 1.00 87.75 185 VAL A N 1
ATOM 1485 C CA . VAL A 1 185 ? -16.297 7.466 13.100 1.00 87.75 185 VAL A CA 1
ATOM 1486 C C . VAL A 1 185 ? -16.226 8.815 13.811 1.00 87.75 185 VAL A C 1
ATOM 1488 O O . VAL A 1 185 ? -17.153 9.167 14.549 1.00 87.75 185 VAL A O 1
ATOM 1491 N N . SER A 1 186 ? -15.117 9.521 13.649 1.00 80.19 186 SER A N 1
ATOM 1492 C CA . SER A 1 186 ? -14.950 10.908 14.084 1.00 80.19 186 SER A CA 1
ATOM 1493 C C . SER A 1 186 ? -15.298 11.863 12.944 1.00 80.19 186 SER A C 1
ATOM 1495 O O . SER A 1 186 ? -15.028 11.556 11.782 1.00 80.19 186 SER A O 1
ATOM 1497 N N . ASP A 1 187 ? -15.897 13.007 13.280 1.00 73.56 187 ASP A N 1
ATOM 1498 C CA . ASP A 1 187 ? -16.107 14.111 12.338 1.00 73.56 187 ASP A CA 1
ATOM 1499 C C . ASP A 1 187 ? -14.921 15.099 12.381 1.00 73.56 187 ASP A C 1
ATOM 1501 O O . ASP A 1 187 ? -14.189 15.173 13.368 1.00 73.56 187 ASP A O 1
ATOM 1505 N N . GLU A 1 188 ? -14.744 15.910 11.331 1.00 65.50 188 GLU A N 1
ATOM 1506 C CA . GLU A 1 188 ? -13.614 16.855 11.203 1.00 65.50 188 GLU A CA 1
ATOM 1507 C C . GLU A 1 188 ? -13.530 17.894 12.337 1.00 65.50 188 GLU A C 1
ATOM 1509 O O . GLU A 1 188 ? -12.454 18.409 12.630 1.00 65.50 188 GLU A O 1
ATOM 1514 N N . GLU A 1 189 ? -14.655 18.205 12.986 1.00 73.00 189 GLU A N 1
ATOM 1515 C CA . GLU A 1 189 ? -14.723 19.175 14.088 1.00 73.00 189 GLU A CA 1
ATOM 1516 C C . GLU A 1 189 ? -14.493 18.541 15.471 1.00 73.00 189 GLU A C 1
ATOM 1518 O O . GLU A 1 189 ? -14.326 19.254 16.465 1.00 73.00 189 GLU A O 1
ATOM 1523 N N . ASP A 1 190 ? -14.475 17.210 15.556 1.00 77.56 190 ASP A N 1
ATOM 1524 C CA . ASP A 1 190 ? -14.390 16.494 16.828 1.00 77.56 190 ASP A CA 1
ATOM 1525 C C . ASP A 1 190 ? -12.969 16.488 17.410 1.00 77.56 190 ASP A C 1
ATOM 1527 O O . ASP A 1 190 ? -12.783 16.419 18.632 1.00 77.56 190 ASP A O 1
ATOM 1531 N N . VAL A 1 191 ? -11.959 16.558 16.538 1.00 83.75 191 VAL A N 1
ATOM 1532 C CA . VAL A 1 191 ? -10.549 16.380 16.888 1.00 83.75 191 VAL A CA 1
ATOM 1533 C C . VAL A 1 191 ? -9.739 17.590 16.423 1.00 83.75 191 VAL A C 1
ATOM 1535 O O . VAL A 1 191 ? -9.569 17.829 15.239 1.00 83.75 191 VAL A O 1
ATOM 1538 N N . VAL A 1 192 ? -9.186 18.345 17.382 1.00 77.19 192 VAL A N 1
ATOM 1539 C CA . VAL A 1 192 ? -8.447 19.607 17.133 1.00 77.19 192 VAL A CA 1
ATOM 1540 C C . VAL A 1 192 ? -7.218 19.423 16.227 1.00 77.19 192 VAL A C 1
ATOM 1542 O O . VAL A 1 192 ? -6.797 20.367 15.563 1.00 77.19 192 VAL A O 1
ATOM 1545 N N . TYR A 1 193 ? -6.625 18.228 16.232 1.00 85.69 193 TYR A N 1
ATOM 1546 C CA . TYR A 1 193 ? -5.555 17.831 15.320 1.00 85.69 193 TYR A CA 1
ATOM 1547 C C . TYR A 1 193 ? -5.729 16.351 14.962 1.00 85.69 193 TYR A C 1
ATOM 1549 O O . TYR A 1 193 ? -5.161 15.476 15.626 1.00 85.69 193 TYR A O 1
ATOM 1557 N N . GLY A 1 194 ? -6.615 16.091 14.003 1.00 89.56 194 GLY A N 1
ATOM 1558 C CA . GLY A 1 194 ? -7.028 14.762 13.553 1.00 89.56 194 GLY A CA 1
ATOM 1559 C C . GLY A 1 194 ? -6.490 14.394 12.170 1.00 89.56 194 GLY A C 1
ATOM 1560 O O . GLY A 1 194 ? -5.592 15.042 11.625 1.00 89.56 194 GLY A O 1
ATOM 1561 N N . LEU A 1 195 ? -7.041 13.327 11.592 1.00 92.38 195 LEU A N 1
ATOM 1562 C CA . LEU A 1 195 ? -6.616 12.821 10.281 1.00 92.38 195 LEU A CA 1
ATOM 1563 C C . LEU A 1 195 ? -6.929 13.793 9.144 1.00 92.38 195 LEU A C 1
ATOM 1565 O O . LEU A 1 195 ? -6.139 13.876 8.208 1.00 92.38 195 LEU A O 1
ATOM 1569 N N . SER A 1 196 ? -8.021 14.555 9.238 1.00 87.56 196 SER A N 1
ATOM 1570 C CA . SER A 1 196 ? -8.373 15.588 8.253 1.00 87.56 196 SER A CA 1
ATOM 1571 C C . SER A 1 196 ? -7.294 16.670 8.155 1.00 87.56 196 SER A C 1
ATOM 1573 O O . SER A 1 196 ? -6.848 16.999 7.061 1.00 87.56 196 SER A O 1
ATOM 1575 N N . ASN A 1 197 ? -6.775 17.142 9.295 1.00 88.94 197 ASN A N 1
ATOM 1576 C CA . ASN A 1 197 ? -5.696 18.135 9.319 1.00 88.94 197 ASN A CA 1
ATOM 1577 C C . ASN A 1 197 ? -4.404 17.606 8.678 1.00 88.94 197 ASN A C 1
ATOM 1579 O O . ASN A 1 197 ? -3.669 18.351 8.027 1.00 88.94 197 ASN A O 1
ATOM 1583 N N . PHE A 1 198 ? -4.107 16.318 8.874 1.00 91.75 198 PHE A N 1
ATOM 1584 C CA . PHE A 1 198 ? -2.965 15.694 8.215 1.00 91.75 198 PHE A CA 1
ATOM 1585 C C . PHE A 1 198 ? -3.210 15.496 6.714 1.00 91.75 198 PHE A C 1
ATOM 1587 O O . PHE A 1 198 ? -2.297 15.711 5.918 1.00 91.75 198 PHE A O 1
ATOM 1594 N N . ALA A 1 199 ? -4.429 15.118 6.323 1.00 92.12 199 ALA A N 1
ATOM 1595 C CA . ALA A 1 199 ? -4.806 14.953 4.925 1.00 92.12 199 ALA A CA 1
ATOM 1596 C C . ALA A 1 199 ? -4.580 16.249 4.137 1.00 92.12 199 ALA A C 1
ATOM 1598 O O . ALA A 1 199 ? -3.957 16.192 3.083 1.00 92.12 199 ALA A O 1
ATOM 1599 N N . ASP A 1 200 ? -4.950 17.412 4.687 1.00 89.00 200 ASP A N 1
ATOM 1600 C CA . ASP A 1 200 ? -4.654 18.716 4.073 1.00 89.00 200 ASP A CA 1
ATOM 1601 C C . ASP A 1 200 ? -3.148 18.899 3.822 1.00 89.00 200 ASP A C 1
ATOM 1603 O O . ASP A 1 200 ? -2.722 19.278 2.733 1.00 89.00 200 ASP A O 1
ATOM 1607 N N . THR A 1 201 ? -2.320 18.546 4.809 1.00 90.31 201 THR A N 1
ATOM 1608 C CA . THR A 1 201 ? -0.854 18.645 4.710 1.00 90.31 201 THR A CA 1
ATOM 1609 C C . THR A 1 201 ? -0.289 17.715 3.628 1.00 90.31 201 THR A C 1
ATOM 1611 O O . THR A 1 201 ? 0.611 18.098 2.873 1.00 90.31 201 THR A O 1
ATOM 1614 N N . LEU A 1 202 ? -0.816 16.491 3.528 1.00 93.56 202 LEU A N 1
ATOM 1615 C CA . LEU A 1 202 ? -0.417 15.519 2.511 1.00 93.56 202 LEU A CA 1
ATOM 1616 C C . LEU A 1 202 ? -0.892 15.928 1.110 1.00 93.56 202 LEU A C 1
ATOM 1618 O O . LEU A 1 202 ? -0.128 15.793 0.153 1.00 93.56 202 LEU A O 1
ATOM 1622 N N . ILE A 1 203 ? -2.109 16.461 0.987 1.00 91.31 203 ILE A N 1
ATOM 1623 C CA . ILE A 1 203 ? -2.668 16.978 -0.266 1.00 91.31 203 ILE A CA 1
ATOM 1624 C C . ILE A 1 203 ? -1.859 18.183 -0.752 1.00 91.31 203 ILE A C 1
ATOM 1626 O O . ILE A 1 203 ? -1.462 18.205 -1.913 1.00 91.31 203 ILE A O 1
ATOM 1630 N N . ASP A 1 204 ? -1.506 19.126 0.125 1.00 89.56 204 ASP A N 1
ATOM 1631 C CA . ASP A 1 204 ? -0.665 20.276 -0.231 1.00 89.56 204 ASP A CA 1
ATOM 1632 C C . ASP A 1 204 ? 0.704 19.836 -0.775 1.00 89.56 204 ASP A C 1
ATOM 1634 O O . ASP A 1 204 ? 1.194 20.348 -1.790 1.00 89.56 204 ASP A O 1
ATOM 1638 N N . PHE A 1 205 ? 1.333 18.847 -0.129 1.00 90.50 205 PHE A N 1
ATOM 1639 C CA . PHE A 1 205 ? 2.567 18.245 -0.634 1.00 90.50 205 PHE A CA 1
ATOM 1640 C C . PHE A 1 205 ? 2.350 17.586 -1.999 1.00 90.50 205 PHE A C 1
ATOM 1642 O O . PHE A 1 205 ? 3.160 17.762 -2.915 1.00 90.50 205 PHE A O 1
ATOM 1649 N N . TYR A 1 206 ? 1.257 16.843 -2.144 1.00 89.88 206 TYR A N 1
ATOM 1650 C CA . TYR A 1 206 ? 0.916 16.135 -3.364 1.00 89.88 206 TYR A CA 1
ATOM 1651 C C . TYR A 1 206 ? 0.701 17.086 -4.547 1.00 89.88 206 TYR A C 1
ATOM 1653 O O . TYR A 1 206 ? 1.307 16.907 -5.608 1.00 89.88 206 TYR A O 1
ATOM 1661 N N . ASP A 1 207 ? -0.075 18.146 -4.350 1.00 87.31 207 ASP A N 1
ATOM 1662 C CA . ASP A 1 207 ? -0.344 19.173 -5.351 1.00 87.31 207 ASP A CA 1
ATOM 1663 C C . ASP A 1 207 ? 0.927 19.925 -5.749 1.00 87.31 207 ASP A C 1
ATOM 1665 O O . ASP A 1 207 ? 1.164 20.188 -6.932 1.00 87.31 207 ASP A O 1
ATOM 1669 N N . ALA A 1 208 ? 1.796 20.229 -4.783 1.00 86.50 208 ALA A N 1
ATOM 1670 C CA . ALA A 1 208 ? 3.030 20.956 -5.049 1.00 86.50 208 ALA A CA 1
ATOM 1671 C C . ALA A 1 208 ? 4.107 20.096 -5.732 1.00 86.50 208 ALA A C 1
ATOM 1673 O O . ALA A 1 208 ? 4.857 20.598 -6.573 1.00 86.50 208 ALA A O 1
ATOM 1674 N N . GLN A 1 209 ? 4.230 18.821 -5.352 1.00 85.75 209 GLN A N 1
ATOM 1675 C CA . GLN A 1 209 ? 5.385 17.988 -5.707 1.00 85.75 209 GLN A CA 1
ATOM 1676 C C . GLN A 1 209 ? 5.066 16.860 -6.689 1.00 85.75 209 GLN A C 1
ATOM 1678 O O . GLN A 1 209 ? 5.935 16.486 -7.483 1.00 85.75 209 GLN A O 1
ATOM 1683 N N . ILE A 1 210 ? 3.852 16.309 -6.647 1.00 84.19 210 ILE A N 1
ATOM 1684 C CA . ILE A 1 210 ? 3.473 15.105 -7.396 1.00 84.19 210 ILE A CA 1
ATOM 1685 C C . ILE A 1 210 ? 2.648 15.455 -8.635 1.00 84.19 210 ILE A C 1
ATOM 1687 O O . ILE A 1 210 ? 3.008 15.027 -9.733 1.00 84.19 210 ILE A O 1
ATOM 1691 N N . VAL A 1 211 ? 1.615 16.295 -8.511 1.00 84.44 211 VAL A N 1
ATOM 1692 C CA . VAL A 1 211 ? 0.756 16.705 -9.643 1.00 84.44 211 VAL A CA 1
ATOM 1693 C C . VAL A 1 211 ? 1.552 17.257 -10.842 1.00 84.44 211 VAL A C 1
ATOM 1695 O O . VAL A 1 211 ? 1.278 16.846 -11.976 1.00 84.44 211 VAL A O 1
ATOM 1698 N N . PRO A 1 212 ? 2.599 18.097 -10.674 1.00 84.44 212 PRO A N 1
ATOM 1699 C CA . PRO A 1 212 ? 3.392 18.586 -11.805 1.00 84.44 212 PRO A CA 1
ATOM 1700 C C . PRO A 1 212 ? 4.126 17.481 -12.582 1.00 84.44 212 PRO A C 1
ATOM 1702 O O . PRO A 1 212 ? 4.539 17.690 -13.727 1.00 84.44 212 PRO A O 1
ATOM 1705 N N . LEU A 1 213 ? 4.314 16.302 -11.982 1.00 79.88 213 LEU A N 1
ATOM 1706 C CA . LEU A 1 213 ? 4.977 15.169 -12.623 1.00 79.88 213 LEU A CA 1
ATOM 1707 C C . LEU A 1 213 ? 4.043 14.423 -13.582 1.00 79.88 213 LEU A C 1
ATOM 1709 O O . LEU A 1 213 ? 4.531 13.809 -14.530 1.00 79.88 213 LEU A O 1
ATOM 1713 N N . PHE A 1 214 ? 2.721 14.527 -13.419 1.00 75.62 214 PHE A N 1
ATOM 1714 C CA . PHE A 1 214 ? 1.737 13.808 -14.241 1.00 75.62 214 PHE A CA 1
ATOM 1715 C C . PHE A 1 214 ? 1.892 14.078 -15.736 1.00 75.62 214 PHE A C 1
ATOM 1717 O O . PHE A 1 214 ? 1.812 13.163 -16.556 1.00 75.62 214 PHE A O 1
ATOM 1724 N N . GLN A 1 215 ? 2.234 15.314 -16.097 1.00 66.38 215 GLN A N 1
ATOM 1725 C CA . GLN A 1 215 ? 2.452 15.726 -17.486 1.00 66.38 215 GLN A CA 1
ATOM 1726 C C . GLN A 1 215 ? 3.642 15.014 -18.160 1.00 66.38 215 GLN A C 1
ATOM 1728 O O . GLN A 1 215 ? 3.802 15.101 -19.375 1.00 66.38 215 GLN A O 1
ATOM 1733 N N . LYS A 1 216 ? 4.480 14.305 -17.392 1.00 64.12 216 LYS A N 1
ATOM 1734 C CA . LYS A 1 216 ? 5.687 13.608 -17.862 1.00 64.12 216 LYS A CA 1
ATOM 1735 C C . LYS A 1 216 ? 5.527 12.083 -17.937 1.00 64.12 216 LYS A C 1
ATOM 1737 O O . LYS A 1 216 ? 6.521 11.395 -18.150 1.00 64.12 216 LYS A O 1
ATOM 1742 N N . GLY A 1 217 ? 4.311 11.551 -17.770 1.00 61.94 217 GLY A N 1
ATOM 1743 C CA . GLY A 1 217 ? 4.071 10.102 -17.730 1.00 61.94 217 GLY A CA 1
ATOM 1744 C C . GLY A 1 217 ? 4.501 9.469 -16.404 1.00 61.94 217 GLY A C 1
ATOM 1745 O O . GLY A 1 217 ? 5.105 8.397 -16.395 1.00 61.94 217 GLY A O 1
ATOM 1746 N N . PHE A 1 218 ? 4.247 10.174 -15.299 1.00 70.00 218 PHE A N 1
ATOM 1747 C CA . PHE A 1 218 ? 4.610 9.748 -13.952 1.00 70.00 218 PHE A CA 1
ATOM 1748 C C . PHE A 1 218 ? 3.899 8.455 -13.544 1.00 70.00 218 PHE A C 1
ATOM 1750 O O . PHE A 1 218 ? 2.695 8.307 -13.746 1.00 70.00 218 PHE A O 1
ATOM 1757 N N . ASP A 1 219 ? 4.665 7.531 -12.966 1.00 71.94 219 ASP A N 1
ATOM 1758 C CA . ASP A 1 219 ? 4.140 6.296 -12.396 1.00 71.94 219 ASP A CA 1
ATOM 1759 C C . ASP A 1 219 ? 3.580 6.593 -11.006 1.00 71.94 219 ASP A C 1
ATOM 1761 O O . ASP A 1 219 ? 4.314 7.040 -10.123 1.00 71.94 219 ASP A O 1
ATOM 1765 N N . TYR A 1 220 ? 2.278 6.389 -10.841 1.00 74.88 220 TYR A N 1
ATOM 1766 C CA . TYR A 1 220 ? 1.563 6.743 -9.622 1.00 74.88 220 TYR A CA 1
ATOM 1767 C C . TYR A 1 220 ? 1.763 5.717 -8.496 1.00 74.88 220 TYR A C 1
ATOM 1769 O O . TYR A 1 220 ? 1.857 6.080 -7.322 1.00 74.88 220 TYR A O 1
ATOM 1777 N N . GLU A 1 221 ? 1.919 4.444 -8.862 1.00 80.50 221 GLU A N 1
ATOM 1778 C CA . GLU A 1 221 ? 1.996 3.313 -7.935 1.00 80.50 221 GLU A CA 1
ATOM 1779 C C . GLU A 1 221 ? 3.100 3.482 -6.865 1.00 80.50 221 GLU A C 1
ATOM 1781 O O . GLU A 1 221 ? 2.816 3.292 -5.683 1.00 80.50 221 GLU A O 1
ATOM 1786 N N . PRO A 1 222 ? 4.330 3.944 -7.178 1.00 84.19 222 PRO A N 1
ATOM 1787 C CA . PRO A 1 222 ? 5.349 4.183 -6.155 1.00 84.19 222 PRO A CA 1
ATOM 1788 C C . PRO A 1 222 ? 4.977 5.233 -5.098 1.00 84.19 222 PRO A C 1
ATOM 1790 O O . PRO A 1 222 ? 5.440 5.124 -3.965 1.00 84.19 222 PRO A O 1
ATOM 1793 N N . ILE A 1 223 ? 4.187 6.258 -5.442 1.00 86.25 223 ILE A N 1
ATOM 1794 C CA . ILE A 1 223 ? 3.758 7.282 -4.471 1.00 86.25 223 ILE A CA 1
ATOM 1795 C C . ILE A 1 223 ? 2.666 6.732 -3.572 1.00 86.25 223 ILE A C 1
ATOM 1797 O O . ILE A 1 223 ? 2.781 6.849 -2.356 1.00 86.25 223 ILE A O 1
ATOM 1801 N N . GLN A 1 224 ? 1.679 6.052 -4.152 1.00 89.25 224 GLN A N 1
ATOM 1802 C CA . GLN A 1 224 ? 0.651 5.356 -3.384 1.00 89.25 224 GLN A CA 1
ATOM 1803 C C . GLN A 1 224 ? 1.281 4.382 -2.367 1.00 89.25 224 GLN A C 1
ATOM 1805 O O . GLN A 1 224 ? 0.895 4.364 -1.200 1.00 89.25 224 GLN A O 1
ATOM 1810 N N . GLN A 1 225 ? 2.312 3.624 -2.767 1.00 91.00 225 GLN A N 1
ATOM 1811 C CA . GLN A 1 225 ? 3.037 2.721 -1.863 1.00 91.00 225 GLN A CA 1
ATOM 1812 C C . GLN A 1 225 ? 3.794 3.460 -0.747 1.00 91.00 225 GLN A C 1
ATOM 1814 O O . GLN A 1 225 ? 3.833 2.979 0.385 1.00 91.00 225 GLN A O 1
ATOM 1819 N N . LYS A 1 226 ? 4.381 4.631 -1.033 1.00 91.88 226 LYS A N 1
ATOM 1820 C CA . LYS A 1 226 ? 5.031 5.470 -0.011 1.00 91.88 226 LYS A CA 1
ATOM 1821 C C . LYS A 1 226 ? 4.029 6.022 0.997 1.00 91.88 226 LYS A C 1
ATOM 1823 O O . LYS A 1 226 ? 4.275 5.929 2.196 1.00 91.88 226 LYS A O 1
ATOM 1828 N N . ASN A 1 227 ? 2.894 6.523 0.519 1.00 94.75 227 ASN A N 1
ATOM 1829 C CA . ASN A 1 227 ? 1.799 6.967 1.373 1.00 94.75 227 ASN A CA 1
ATOM 1830 C C . ASN A 1 227 ? 1.304 5.821 2.263 1.00 94.75 227 ASN A C 1
ATOM 1832 O O . ASN A 1 227 ? 1.219 5.969 3.479 1.00 94.75 227 ASN A O 1
ATOM 1836 N N . LEU A 1 228 ? 1.058 4.641 1.687 1.00 96.50 228 LEU A N 1
ATOM 1837 C CA . LEU A 1 228 ? 0.619 3.477 2.454 1.00 96.50 228 LEU A CA 1
ATOM 1838 C C . LEU A 1 228 ? 1.639 3.071 3.533 1.00 96.50 228 LEU A C 1
ATOM 1840 O O . LEU A 1 228 ? 1.257 2.734 4.657 1.00 96.50 228 LEU A O 1
ATOM 1844 N N . ALA A 1 229 ? 2.935 3.121 3.214 1.00 96.19 229 ALA A N 1
ATOM 1845 C CA . ALA A 1 229 ? 4.001 2.858 4.176 1.00 96.19 229 ALA A CA 1
ATOM 1846 C C . ALA A 1 229 ? 4.023 3.897 5.310 1.00 96.19 229 ALA A C 1
ATOM 1848 O O . ALA A 1 229 ? 4.151 3.508 6.471 1.00 96.19 229 ALA A O 1
ATOM 1849 N N . LEU A 1 230 ? 3.828 5.184 4.995 1.00 97.12 230 LEU A N 1
ATOM 1850 C CA . LEU A 1 230 ? 3.717 6.261 5.983 1.00 97.12 230 LEU A CA 1
ATOM 1851 C C . LEU A 1 230 ? 2.571 5.996 6.967 1.00 97.12 230 LEU A C 1
ATOM 1853 O O . LEU A 1 230 ? 2.798 5.989 8.175 1.00 97.12 230 LEU A O 1
ATOM 1857 N N . PHE A 1 231 ? 1.363 5.712 6.466 1.00 98.38 231 PHE A N 1
ATOM 1858 C CA . PHE A 1 231 ? 0.21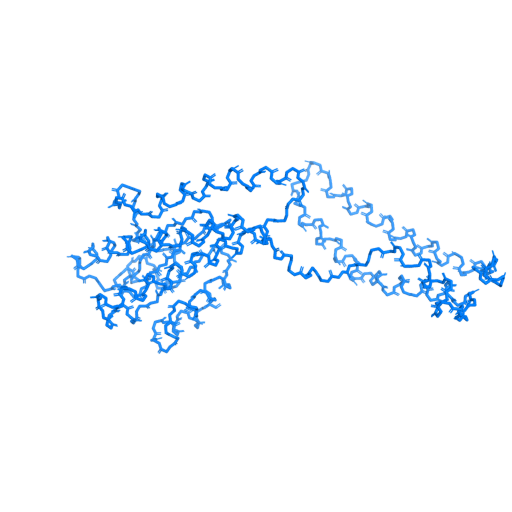8 5.372 7.318 1.00 98.38 231 PHE A CA 1
ATOM 1859 C C . PHE A 1 231 ? 0.475 4.117 8.155 1.00 98.38 231 PHE A C 1
ATOM 1861 O O . PHE A 1 231 ? 0.111 4.075 9.329 1.00 98.38 231 PHE A O 1
ATOM 1868 N N . THR A 1 232 ? 1.127 3.101 7.582 1.00 98.44 232 THR A N 1
ATOM 1869 C CA . THR A 1 232 ? 1.407 1.841 8.286 1.00 98.44 232 THR A CA 1
ATOM 1870 C C . THR A 1 232 ? 2.376 2.055 9.444 1.00 98.44 232 THR A C 1
ATOM 1872 O O . THR A 1 232 ? 2.092 1.620 10.563 1.00 98.44 232 THR A O 1
ATOM 1875 N N . GLU A 1 233 ? 3.497 2.743 9.212 1.00 98.25 233 GLU A N 1
ATOM 1876 C CA . GLU A 1 233 ? 4.471 3.017 10.271 1.00 98.25 233 GLU A CA 1
ATOM 1877 C C . GLU A 1 233 ? 3.912 4.001 11.309 1.00 98.25 233 GLU A C 1
ATOM 1879 O O . GLU A 1 233 ? 4.063 3.759 12.507 1.00 98.25 233 GLU A O 1
ATOM 1884 N N . ALA A 1 234 ? 3.166 5.033 10.897 1.00 98.50 234 ALA A N 1
ATOM 1885 C CA . ALA A 1 234 ? 2.520 5.953 11.835 1.00 98.50 234 ALA A CA 1
ATOM 1886 C C . ALA A 1 234 ? 1.508 5.236 12.744 1.00 98.50 234 ALA A C 1
ATOM 1888 O O . ALA A 1 234 ? 1.520 5.432 13.958 1.00 98.50 234 ALA A O 1
ATOM 1889 N N . MET A 1 235 ? 0.667 4.360 12.182 1.00 98.62 235 MET A N 1
ATOM 1890 C CA . MET A 1 235 ? -0.323 3.576 12.930 1.00 98.62 235 MET A CA 1
ATOM 1891 C C . MET A 1 235 ? 0.339 2.574 13.883 1.00 98.62 235 MET A C 1
ATOM 1893 O O . MET A 1 235 ? -0.133 2.366 15.001 1.00 98.62 235 MET A O 1
ATOM 1897 N N . LYS A 1 236 ? 1.457 1.971 13.474 1.00 98.62 236 LYS A N 1
ATOM 1898 C CA . LYS A 1 236 ? 2.269 1.075 14.307 1.00 98.62 236 LYS A CA 1
ATOM 1899 C C . LYS A 1 236 ? 2.903 1.811 15.484 1.00 98.62 236 LYS A C 1
ATOM 1901 O O . LYS A 1 236 ? 2.798 1.349 16.622 1.00 98.62 236 LYS A O 1
ATOM 1906 N N . GLU A 1 237 ? 3.506 2.972 15.243 1.00 98.56 237 GLU A N 1
ATOM 1907 C CA . GLU A 1 237 ? 4.047 3.811 16.314 1.00 98.56 237 GLU A CA 1
ATOM 1908 C C . GLU A 1 237 ? 2.957 4.352 17.243 1.00 98.56 237 GLU A C 1
ATOM 1910 O O . GLU A 1 237 ? 3.152 4.399 18.461 1.00 98.56 237 GLU A O 1
ATOM 1915 N N . ALA A 1 238 ? 1.809 4.743 16.686 1.00 98.69 238 ALA A N 1
ATOM 1916 C CA . ALA A 1 238 ? 0.651 5.175 17.453 1.00 98.69 238 ALA A CA 1
ATOM 1917 C C . ALA A 1 238 ? 0.140 4.039 18.340 1.00 98.69 238 ALA A C 1
ATOM 1919 O O . ALA A 1 238 ? -0.025 4.239 19.543 1.00 98.69 238 ALA A O 1
ATOM 1920 N N . LYS A 1 239 ? -0.024 2.823 17.795 1.00 98.50 239 LYS A N 1
ATOM 1921 C CA . LYS A 1 239 ? -0.419 1.653 18.585 1.00 98.50 239 LYS A CA 1
ATOM 1922 C C . LYS A 1 239 ? 0.559 1.409 19.729 1.00 98.50 239 LYS A C 1
ATOM 1924 O O . LYS A 1 239 ? 0.110 1.246 20.858 1.00 98.50 239 LYS A O 1
ATOM 1929 N N . SER A 1 240 ? 1.867 1.425 19.469 1.00 98.50 240 SER A N 1
ATOM 1930 C CA . SER A 1 240 ? 2.873 1.244 20.523 1.00 98.50 240 SER A CA 1
ATOM 1931 C C . SER A 1 240 ? 2.704 2.270 21.649 1.00 98.50 240 SER A C 1
ATOM 1933 O O . SER A 1 240 ? 2.626 1.891 22.814 1.00 98.50 240 SER A O 1
ATOM 1935 N N . ALA A 1 241 ? 2.564 3.556 21.312 1.00 98.56 241 ALA A N 1
ATOM 1936 C CA . ALA A 1 241 ? 2.369 4.617 22.302 1.00 98.56 241 ALA A CA 1
ATOM 1937 C C . ALA A 1 241 ? 1.050 4.465 23.087 1.00 98.56 241 ALA A C 1
ATOM 1939 O O . ALA A 1 241 ? 0.996 4.713 24.293 1.00 98.56 241 ALA A O 1
ATOM 1940 N N . LEU A 1 242 ? -0.022 4.030 22.421 1.00 98.62 242 LEU A N 1
ATOM 1941 C CA . LEU A 1 242 ? -1.317 3.778 23.052 1.00 98.62 242 LEU A CA 1
ATOM 1942 C C . LEU A 1 242 ? -1.280 2.546 23.967 1.00 98.62 242 LEU A C 1
ATOM 1944 O O . LEU A 1 242 ? -1.914 2.555 25.020 1.00 98.62 242 LEU A O 1
ATOM 1948 N N . VAL A 1 243 ? -0.519 1.509 23.614 1.00 98.38 243 VAL A N 1
ATOM 1949 C CA . VAL A 1 243 ? -0.270 0.347 24.481 1.00 98.38 243 VAL A CA 1
ATOM 1950 C C . VAL A 1 243 ? 0.526 0.759 25.715 1.00 98.38 243 VAL A C 1
ATOM 1952 O O . VAL A 1 243 ? 0.159 0.365 26.819 1.00 98.38 243 VAL A O 1
ATOM 1955 N N . ASP A 1 244 ? 1.541 1.609 25.568 1.00 98.25 244 ASP A N 1
ATOM 1956 C CA . ASP A 1 244 ? 2.288 2.142 26.714 1.00 98.25 244 ASP A CA 1
ATOM 1957 C C . ASP A 1 244 ? 1.381 2.952 27.659 1.00 98.25 244 ASP A C 1
ATOM 1959 O O . ASP A 1 244 ? 1.530 2.891 28.882 1.00 98.25 244 ASP A O 1
ATOM 1963 N N . LYS A 1 245 ? 0.403 3.683 27.105 1.00 98.12 245 LYS A N 1
ATOM 1964 C CA . LYS A 1 245 ? -0.536 4.522 27.868 1.00 98.12 245 LYS A CA 1
ATOM 1965 C C . LYS A 1 245 ? -1.681 3.739 28.522 1.00 98.12 245 LYS A C 1
ATOM 1967 O O . LYS A 1 245 ? -2.014 4.002 29.677 1.00 98.12 245 LYS A O 1
ATOM 1972 N N . TYR A 1 246 ? -2.315 2.819 27.797 1.00 97.38 246 TYR A N 1
ATOM 1973 C CA . TYR A 1 246 ? -3.556 2.141 28.208 1.00 97.38 246 TYR A CA 1
ATOM 1974 C C . TYR A 1 246 ? -3.369 0.651 28.542 1.00 97.38 246 TYR A C 1
ATOM 1976 O O . TYR A 1 246 ? -4.270 0.017 29.095 1.00 97.38 246 TYR A O 1
ATOM 1984 N N . GLY A 1 247 ? -2.202 0.080 28.252 1.00 96.31 247 GLY A N 1
ATOM 1985 C CA . GLY A 1 247 ? -1.827 -1.281 28.612 1.00 96.31 247 GLY A CA 1
ATOM 1986 C C . GLY A 1 247 ? -2.483 -2.370 27.760 1.00 96.31 247 GLY A C 1
ATOM 1987 O O . GLY A 1 247 ? -2.829 -2.188 26.591 1.00 96.31 247 GLY A O 1
ATOM 1988 N N . GLY A 1 248 ? -2.649 -3.545 28.375 1.00 94.69 248 GLY A N 1
ATOM 1989 C CA . GLY A 1 248 ? -3.044 -4.781 27.692 1.00 94.69 248 GLY A CA 1
ATOM 1990 C C . GLY A 1 248 ? -4.418 -4.753 27.014 1.00 94.69 248 GLY A C 1
ATOM 1991 O O . GLY A 1 248 ? -4.674 -5.580 26.142 1.00 94.69 248 GLY A O 1
ATOM 1992 N N . GLU A 1 249 ? -5.296 -3.816 27.387 1.00 94.31 249 GLU A N 1
ATOM 1993 C CA . GLU A 1 249 ? -6.591 -3.646 26.722 1.00 94.31 249 GLU A CA 1
ATOM 1994 C C . GLU A 1 249 ? -6.410 -3.208 25.265 1.00 94.31 249 GLU A C 1
ATOM 1996 O O . GLU A 1 249 ? -6.992 -3.824 24.376 1.00 94.31 249 GLU A O 1
ATOM 2001 N N . VAL A 1 250 ? -5.558 -2.208 25.015 1.00 97.25 250 VAL A N 1
ATOM 2002 C CA . VAL A 1 250 ? -5.260 -1.726 23.657 1.00 97.25 250 VAL A CA 1
ATOM 2003 C C . VAL A 1 250 ? -4.387 -2.719 22.895 1.00 97.25 250 VAL A C 1
ATOM 2005 O O . VAL A 1 250 ? -4.607 -2.939 21.706 1.00 97.25 250 VAL A O 1
ATOM 2008 N N . GLU A 1 251 ? -3.455 -3.393 23.574 1.00 97.69 251 GLU A N 1
ATOM 2009 C CA . GLU A 1 251 ? -2.627 -4.438 22.949 1.00 97.69 251 GLU A CA 1
ATOM 2010 C C . GLU A 1 251 ? -3.499 -5.544 22.337 1.00 97.69 251 GLU A C 1
ATOM 2012 O O . GLU A 1 251 ? -3.243 -6.009 21.224 1.00 97.69 251 GLU A O 1
ATOM 2017 N N . ALA A 1 252 ? -4.575 -5.923 23.035 1.00 96.94 252 ALA A N 1
ATOM 2018 C CA . ALA A 1 252 ? -5.503 -6.960 22.601 1.00 96.94 252 ALA A CA 1
ATOM 2019 C C . ALA A 1 252 ? -6.412 -6.555 21.424 1.00 96.94 252 ALA A C 1
ATOM 2021 O O . ALA A 1 252 ? -7.036 -7.441 20.835 1.00 96.94 252 ALA A O 1
ATOM 2022 N N . MET A 1 253 ? -6.508 -5.265 21.081 1.00 97.50 253 MET A N 1
ATOM 2023 C CA . MET A 1 253 ? -7.301 -4.778 19.946 1.00 97.50 253 MET A CA 1
ATOM 2024 C C . MET A 1 253 ? -6.579 -5.011 18.613 1.00 97.50 253 MET A C 1
ATOM 2026 O O . MET A 1 253 ? -5.346 -5.023 18.544 1.00 97.50 253 MET A O 1
ATOM 2030 N N . ALA A 1 254 ? -7.354 -5.145 17.536 1.00 98.06 254 ALA A N 1
ATOM 2031 C CA . ALA A 1 254 ? -6.830 -5.169 16.174 1.00 98.06 254 ALA A CA 1
ATOM 2032 C C . ALA A 1 254 ? -6.788 -3.750 15.585 1.00 98.06 254 ALA A C 1
ATOM 2034 O O . ALA A 1 254 ? -7.813 -3.075 15.521 1.00 98.06 254 ALA A O 1
ATOM 2035 N N . PHE A 1 255 ? -5.604 -3.312 15.162 1.00 98.62 255 PHE A N 1
ATOM 2036 C CA . PHE A 1 255 ? -5.375 -2.045 14.467 1.00 98.62 255 PHE A CA 1
ATOM 2037 C C . PHE A 1 255 ? -4.996 -2.335 13.016 1.00 98.62 255 PHE A C 1
ATOM 2039 O O . PHE A 1 255 ? -4.085 -3.125 12.785 1.00 98.62 255 PHE A O 1
ATOM 2046 N N . PHE A 1 256 ? -5.642 -1.734 12.027 1.00 98.50 256 PHE A N 1
ATOM 2047 C CA . PHE A 1 256 ? -5.293 -2.000 10.627 1.00 98.50 256 PHE A CA 1
ATOM 2048 C C . PHE A 1 256 ? -5.657 -0.838 9.709 1.00 98.50 256 PHE A C 1
ATOM 2050 O O . PHE A 1 256 ? -6.372 0.084 10.097 1.00 98.50 256 PHE A O 1
ATOM 2057 N N . LEU A 1 257 ? -5.141 -0.891 8.488 1.00 98.44 257 LEU A N 1
ATOM 2058 C CA . LEU A 1 257 ? -5.515 -0.001 7.397 1.00 98.44 257 LEU A CA 1
ATOM 2059 C C . LEU A 1 257 ? -6.370 -0.789 6.408 1.00 98.44 257 LEU A C 1
ATOM 2061 O O . LEU A 1 257 ? -6.088 -1.962 6.179 1.00 98.44 257 LEU A O 1
ATOM 2065 N N . THR A 1 258 ? -7.366 -0.171 5.789 1.00 95.88 258 THR A N 1
ATOM 2066 C CA . THR A 1 258 ? -8.118 -0.781 4.682 1.00 95.88 258 THR A CA 1
ATOM 2067 C C . THR A 1 258 ? -8.244 0.206 3.532 1.00 95.88 258 THR A C 1
ATOM 2069 O O . THR A 1 258 ? -8.377 1.405 3.757 1.00 95.88 258 THR A O 1
ATOM 2072 N N . ILE A 1 259 ? -8.209 -0.312 2.307 1.00 93.94 259 ILE A N 1
ATOM 2073 C CA . ILE A 1 259 ? -8.675 0.384 1.107 1.00 93.94 259 ILE A CA 1
ATOM 2074 C C . ILE A 1 259 ? -9.809 -0.490 0.558 1.00 93.94 259 ILE A C 1
ATOM 2076 O O . ILE A 1 259 ? -9.581 -1.689 0.345 1.00 93.94 259 ILE A O 1
ATOM 2080 N N . PRO A 1 260 ? -11.022 0.045 0.337 1.00 86.44 260 PRO A N 1
ATOM 2081 C CA . PRO A 1 260 ? -12.140 -0.752 -0.152 1.00 86.44 260 PRO A CA 1
ATOM 2082 C C . PRO A 1 260 ? -11.786 -1.515 -1.437 1.00 86.44 260 PRO A C 1
ATOM 2084 O O . PRO A 1 260 ? -11.406 -0.924 -2.445 1.00 86.44 260 PRO A O 1
ATOM 2087 N N . GLY A 1 261 ? -11.918 -2.844 -1.404 1.00 82.75 261 GLY A N 1
ATOM 2088 C CA . GLY A 1 261 ? -11.576 -3.726 -2.528 1.00 82.75 261 GLY A CA 1
ATOM 2089 C C . GLY A 1 261 ? -10.132 -4.247 -2.551 1.00 82.75 261 GLY A C 1
ATOM 2090 O O . GLY A 1 261 ? -9.820 -5.079 -3.401 1.00 82.75 261 GLY A O 1
ATOM 2091 N N . GLU A 1 262 ? -9.280 -3.847 -1.601 1.00 87.75 262 GLU A N 1
ATOM 2092 C CA . GLU A 1 262 ? -7.861 -4.231 -1.521 1.00 87.75 262 GLU A CA 1
ATOM 2093 C C . GLU A 1 262 ? -7.549 -5.043 -0.242 1.00 87.75 262 GLU A C 1
ATOM 2095 O O . GLU A 1 262 ? -6.844 -4.576 0.658 1.00 87.75 262 GLU A O 1
ATOM 2100 N N . PRO A 1 263 ? -8.006 -6.308 -0.133 1.00 86.88 263 PRO A N 1
ATOM 2101 C CA . PRO A 1 263 ? -7.862 -7.114 1.090 1.00 86.88 263 PRO A CA 1
ATOM 2102 C C . PRO A 1 263 ? -6.402 -7.340 1.518 1.00 86.88 263 PRO A C 1
ATOM 2104 O O . PRO A 1 263 ? -6.103 -7.541 2.696 1.00 86.88 263 PRO A O 1
ATOM 2107 N N . LYS A 1 264 ? -5.455 -7.269 0.573 1.00 90.25 264 LYS A N 1
ATOM 2108 C CA . LYS A 1 264 ? -4.020 -7.387 0.869 1.00 90.25 264 LYS A CA 1
ATOM 2109 C C . LYS A 1 264 ? -3.506 -6.241 1.740 1.00 90.25 264 LYS A C 1
ATOM 2111 O O . LYS A 1 264 ? -2.592 -6.469 2.531 1.00 90.25 264 LYS A O 1
ATOM 2116 N N . VAL A 1 265 ? -4.072 -5.039 1.609 1.00 93.00 265 VAL A N 1
ATOM 2117 C CA . VAL A 1 265 ? -3.709 -3.880 2.438 1.00 93.00 265 VAL A CA 1
ATOM 2118 C C . VAL A 1 265 ? -4.100 -4.142 3.889 1.00 93.00 265 VAL A C 1
ATOM 2120 O O . VAL A 1 265 ? -3.264 -4.009 4.787 1.00 93.00 265 VAL A O 1
ATOM 2123 N N . THR A 1 266 ? -5.319 -4.632 4.108 1.00 95.06 266 THR A N 1
ATOM 2124 C CA . THR A 1 266 ? -5.832 -5.035 5.424 1.00 95.06 266 THR A CA 1
ATOM 2125 C C . THR A 1 266 ? -4.972 -6.119 6.054 1.00 95.06 266 THR A C 1
ATOM 2127 O O . THR A 1 266 ? -4.513 -5.970 7.186 1.00 95.06 266 THR A O 1
ATOM 2130 N N . HIS A 1 267 ? -4.667 -7.177 5.302 1.00 95.69 267 HIS A N 1
ATOM 2131 C CA . HIS A 1 267 ? -3.861 -8.287 5.802 1.00 95.69 267 HIS A CA 1
ATOM 2132 C C . HIS A 1 267 ? -2.440 -7.845 6.189 1.00 95.69 267 HIS A C 1
ATOM 2134 O O . HIS A 1 267 ? -1.959 -8.131 7.288 1.00 95.69 267 HIS A O 1
ATOM 2140 N N . ASN A 1 268 ? -1.753 -7.128 5.297 1.00 96.56 268 ASN A N 1
ATOM 2141 C CA . ASN A 1 268 ? -0.355 -6.755 5.506 1.00 96.56 268 ASN A CA 1
ATOM 2142 C C . ASN A 1 268 ? -0.195 -5.704 6.609 1.00 96.56 268 ASN A C 1
ATOM 2144 O O . ASN A 1 268 ? 0.717 -5.820 7.428 1.00 96.56 268 ASN A O 1
ATOM 2148 N N . SER A 1 269 ? -1.089 -4.714 6.666 1.00 98.06 269 SER A N 1
ATOM 2149 C CA . SER A 1 269 ? -1.062 -3.702 7.725 1.00 98.06 269 SER A CA 1
ATOM 2150 C C . SER A 1 269 ? -1.370 -4.319 9.093 1.00 98.06 269 SER A C 1
ATOM 2152 O O . SER A 1 269 ? -0.653 -4.045 10.055 1.00 98.06 269 SER A O 1
ATOM 2154 N N . ALA A 1 270 ? -2.340 -5.237 9.183 1.00 97.62 270 ALA A N 1
ATOM 2155 C CA . ALA A 1 270 ? -2.638 -5.950 10.423 1.00 97.62 270 ALA A CA 1
ATOM 2156 C C . ALA A 1 270 ? -1.422 -6.734 10.954 1.00 97.62 270 ALA A C 1
ATOM 2158 O O . ALA A 1 270 ? -1.152 -6.712 12.157 1.00 97.62 270 ALA A O 1
ATOM 2159 N N . LEU A 1 271 ? -0.651 -7.383 10.078 1.00 97.19 271 LEU A N 1
ATOM 2160 C CA . LEU A 1 271 ? 0.589 -8.060 10.473 1.00 97.19 271 LEU A CA 1
ATOM 2161 C C . LEU A 1 271 ? 1.697 -7.091 10.899 1.00 97.19 271 LEU A C 1
ATOM 2163 O O . LEU A 1 271 ? 2.451 -7.401 11.818 1.00 97.19 271 LEU A O 1
ATOM 2167 N N . ALA A 1 272 ? 1.816 -5.942 10.233 1.00 97.69 272 ALA A N 1
ATOM 2168 C CA . ALA A 1 272 ? 2.875 -4.972 10.503 1.00 97.69 272 ALA A CA 1
ATOM 2169 C C . ALA A 1 272 ? 2.650 -4.178 11.802 1.00 97.69 272 ALA A C 1
ATOM 2171 O O . ALA A 1 272 ? 3.611 -3.849 12.500 1.00 97.69 272 ALA A O 1
ATOM 2172 N N . ILE A 1 273 ? 1.391 -3.864 12.117 1.00 98.44 273 ILE A N 1
ATOM 2173 C CA . ILE A 1 273 ? 1.008 -2.965 13.213 1.00 98.44 273 ILE A CA 1
ATOM 2174 C C . ILE A 1 273 ? 0.848 -3.711 14.541 1.00 98.44 273 ILE A C 1
ATOM 2176 O O . ILE A 1 273 ? 1.128 -3.157 15.603 1.00 98.44 273 ILE A O 1
ATOM 2180 N N . ASN A 1 274 ? 0.360 -4.953 14.514 1.00 98.19 274 ASN A N 1
ATOM 2181 C CA . ASN A 1 274 ? -0.057 -5.654 15.725 1.00 98.19 274 ASN A CA 1
ATOM 2182 C C . ASN A 1 274 ? 0.884 -6.790 16.119 1.00 98.19 274 ASN A C 1
ATOM 2184 O O . ASN A 1 274 ? 1.552 -7.399 15.291 1.00 98.19 274 ASN A O 1
ATOM 2188 N N . ASN A 1 275 ? 0.808 -7.192 17.388 1.00 93.56 275 ASN A N 1
ATOM 2189 C CA . ASN A 1 275 ? 1.254 -8.511 17.807 1.00 93.56 275 ASN A CA 1
ATOM 2190 C C . ASN A 1 275 ? 0.337 -9.596 17.198 1.00 93.56 275 ASN A C 1
ATOM 2192 O O . ASN A 1 275 ? -0.839 -9.678 17.570 1.00 93.56 275 ASN A O 1
ATOM 2196 N N . PRO A 1 276 ? 0.848 -10.473 16.312 1.00 88.81 276 PRO A N 1
ATOM 2197 C CA . PRO A 1 276 ? 0.028 -11.448 15.586 1.00 88.81 276 PRO A CA 1
ATOM 2198 C C . PRO A 1 276 ? -0.529 -12.558 16.489 1.00 88.81 276 PRO A C 1
ATOM 2200 O O . PRO A 1 276 ? -1.364 -13.359 16.071 1.00 88.81 276 PRO A O 1
ATOM 2203 N N . ASN A 1 277 ? -0.073 -12.641 17.743 1.00 90.69 277 ASN A N 1
ATOM 2204 C CA . ASN A 1 277 ? -0.537 -13.657 18.679 1.00 90.69 277 ASN A CA 1
ATOM 2205 C C . ASN A 1 277 ? -1.833 -13.288 19.401 1.00 90.69 277 ASN A C 1
ATOM 2207 O O . ASN A 1 277 ? -2.424 -14.165 20.041 1.00 90.69 277 ASN A O 1
ATOM 2211 N N . THR A 1 278 ? -2.287 -12.037 19.313 1.00 95.12 278 THR A N 1
ATOM 2212 C CA . THR A 1 278 ? -3.519 -11.616 19.981 1.00 95.12 278 THR A CA 1
ATOM 2213 C C . THR A 1 278 ? -4.736 -12.223 19.291 1.00 95.12 278 THR A C 1
ATOM 2215 O O . THR A 1 278 ? -4.774 -12.427 18.077 1.00 95.12 278 THR A O 1
ATOM 2218 N N . LYS A 1 279 ? -5.755 -12.552 20.090 1.00 95.69 279 LYS A N 1
ATOM 2219 C CA . LYS A 1 279 ? -6.949 -13.253 19.605 1.00 95.69 279 LYS A CA 1
ATOM 2220 C C . LYS A 1 279 ? -7.649 -12.483 18.479 1.00 95.69 279 LYS A C 1
ATOM 2222 O O . LYS A 1 279 ? -7.990 -13.081 17.468 1.00 95.69 279 LYS A O 1
ATOM 2227 N N . LYS A 1 280 ? -7.822 -11.168 18.645 1.00 94.94 280 LYS A N 1
ATOM 2228 C CA . LYS A 1 280 ? -8.533 -10.325 17.674 1.00 94.94 280 LYS A CA 1
ATOM 2229 C C . LYS A 1 280 ? -7.790 -10.184 16.353 1.00 94.94 280 LYS A C 1
ATOM 2231 O O . LYS A 1 280 ? -8.422 -10.184 15.308 1.00 94.94 280 LYS A O 1
ATOM 2236 N N . VAL A 1 281 ? -6.461 -10.136 16.386 1.00 96.06 281 VAL A N 1
ATOM 2237 C CA . VAL A 1 281 ? -5.656 -10.093 15.160 1.00 96.06 281 VAL A CA 1
ATOM 2238 C C . VAL A 1 281 ? -5.745 -11.419 14.409 1.00 96.06 281 VAL A C 1
ATOM 2240 O O . VAL A 1 281 ? -5.886 -11.405 13.195 1.00 96.06 281 VAL A O 1
ATOM 2243 N N . LYS A 1 282 ? -5.749 -12.564 15.104 1.00 96.56 282 LYS A N 1
ATOM 2244 C CA . LYS A 1 282 ? -5.968 -13.870 14.454 1.00 96.56 282 LYS A CA 1
ATOM 2245 C C . LYS A 1 282 ? -7.338 -13.967 13.793 1.00 96.56 282 LYS A C 1
ATOM 2247 O O . LYS A 1 282 ? -7.415 -14.376 12.646 1.00 96.56 282 LYS A O 1
ATOM 2252 N N . GLU A 1 283 ? -8.390 -13.540 14.491 1.00 95.12 283 GLU A N 1
ATOM 2253 C CA . GLU A 1 283 ? -9.751 -13.510 13.938 1.00 95.12 283 GLU A CA 1
ATOM 2254 C C . GLU A 1 283 ? -9.842 -12.622 12.686 1.00 95.12 283 GLU A C 1
ATOM 2256 O O . GLU A 1 283 ? -10.486 -13.010 11.716 1.00 95.12 283 GLU A O 1
ATOM 2261 N N . LEU A 1 284 ? -9.173 -11.462 12.688 1.00 94.94 284 LEU A N 1
ATOM 2262 C CA . LEU A 1 284 ? -9.077 -10.591 11.514 1.00 94.94 284 LEU A CA 1
ATOM 2263 C C . LEU A 1 284 ? -8.342 -11.282 10.357 1.00 94.94 284 LEU A C 1
ATOM 2265 O O . LEU A 1 284 ? -8.834 -11.288 9.236 1.00 94.94 284 LEU A O 1
ATOM 2269 N N . LEU A 1 285 ? -7.178 -11.880 10.617 1.00 93.38 285 LEU A N 1
ATOM 2270 C CA . LEU A 1 285 ? -6.370 -12.530 9.581 1.00 93.38 285 LEU A CA 1
ATOM 2271 C C . LEU A 1 285 ? -7.029 -13.790 9.002 1.00 93.38 285 LEU A C 1
ATOM 2273 O O . LEU A 1 285 ? -6.781 -14.114 7.851 1.00 93.38 285 LEU A O 1
ATOM 2277 N N . GLU A 1 286 ? -7.851 -14.501 9.777 1.00 93.19 286 GLU A N 1
ATOM 2278 C CA . GLU A 1 286 ? -8.633 -15.653 9.302 1.00 93.19 286 GLU A CA 1
ATOM 2279 C C . GLU A 1 286 ? -9.843 -15.242 8.448 1.00 93.19 286 GLU A C 1
ATOM 2281 O O . GLU A 1 286 ? -10.360 -16.058 7.684 1.00 93.19 286 GLU A O 1
ATOM 2286 N N . PHE A 1 287 ? -10.321 -14.004 8.603 1.00 88.88 287 PHE A N 1
ATOM 2287 C CA . PHE A 1 287 ? -11.439 -13.470 7.831 1.00 88.88 287 PHE A CA 1
ATOM 2288 C C . PHE A 1 287 ? -11.034 -13.001 6.426 1.00 88.88 287 PHE A C 1
ATOM 2290 O O . PHE A 1 287 ? -11.842 -13.126 5.505 1.00 88.88 287 PHE A O 1
ATOM 2297 N N . ILE A 1 288 ? -9.828 -12.437 6.288 1.00 84.69 288 ILE A N 1
ATOM 2298 C CA . ILE A 1 288 ? -9.299 -11.865 5.035 1.00 84.69 288 ILE A CA 1
ATOM 2299 C C . ILE A 1 288 ? -8.859 -12.969 4.069 1.00 84.69 288 ILE A C 1
ATOM 2301 O O . ILE A 1 288 ? -9.221 -12.871 2.873 1.00 84.69 288 ILE A O 1
#

Radius of gyration: 28.27 Å; chains: 1; bounding box: 62×42×80 Å

pLDDT: mean 88.21, std 11.03, range [38.44, 98.69]

Foldseek 3Di:
DPPQQPDFDDDPVLVVLLVVLVCVLVVVLVVLVVVQPPPVDPHDPVVSVVSNVCCCVVVVNVVSVVVNVVSVCVRDDQDADPVRGGPVRVVCPPDDDDDPPPPPQPPPVVVVVVLVVCLVLQLVQLLQQCVLLVVVVVVVVWAWAEKEWEAEPLLLATWIATDTPVCCVPQVVVPPQPRVSGDRTDDPVSGPRHRVVVSVVSVVCCVVPPVVCVVVVDDSVSNSVSSLVSNLVSLLVSLVVVCVVPNPSSLLHFYAYDYVPCVVRRQVSSVSRHDCPRPSSVVNNVVD